Protein AF-A0A8S3XFV0-F1 (afdb_monomer)

Mean predicted aligned error: 19.8 Å

Organism: Parnassius apollo (NCBI:txid110799)

Solvent-accessible surface area (backbone atoms only — not comparable to full-atom values): 17995 Å² total; per-residue (Å²): 132,65,36,14,70,77,68,50,36,59,37,84,90,49,64,66,42,50,46,70,76,52,56,70,72,52,50,52,37,50,26,61,51,68,71,39,96,73,72,65,47,89,40,32,32,31,47,48,41,48,56,52,49,75,75,49,53,82,86,51,76,62,78,62,50,71,74,64,44,12,69,71,79,46,45,73,38,80,95,44,65,69,42,78,48,50,89,89,35,87,63,39,69,76,42,62,65,54,66,80,46,64,76,68,60,101,66,49,41,24,37,53,70,48,48,54,51,38,53,53,50,54,54,50,53,58,54,51,70,76,60,65,71,75,78,80,80,73,88,71,83,80,76,82,88,72,88,84,85,72,82,76,76,75,75,82,83,80,51,100,78,56,79,78,70,98,83,64,71,100,80,76,81,74,84,79,82,69,99,71,78,95,69,80,84,75,68,83,77,71,82,68,75,82,79,76,73,50,71,69,59,49,49,50,55,51,52,48,43,52,51,49,61,75,70,48,59,61,91,83,51,81,51,69,64,61,54,45,52,51,39,20,68,75,69,73,44,57,56,73,59,52,53,53,51,51,50,55,52,46,70,74,61,69,68,78,81,86,80,75,81,85,81,75,87,74,83,80,81,84,79,84,82,86,83,136

Structure (mmCIF, N/CA/C/O backbone):
data_AF-A0A8S3XFV0-F1
#
_entry.id   AF-A0A8S3XFV0-F1
#
loop_
_atom_site.group_PDB
_atom_site.id
_atom_site.type_symbol
_atom_site.label_atom_id
_atom_site.label_alt_id
_atom_site.label_comp_id
_atom_site.label_asym_id
_atom_site.label_entity_id
_atom_site.label_seq_id
_atom_site.pdbx_PDB_ins_code
_atom_site.Cartn_x
_atom_site.Cartn_y
_atom_site.Cartn_z
_atom_site.occupancy
_atom_site.B_iso_or_equiv
_atom_site.auth_seq_id
_atom_site.auth_comp_id
_atom_site.auth_asym_id
_atom_site.auth_atom_id
_atom_site.pdbx_PDB_model_num
ATOM 1 N N . MET A 1 1 ? -4.031 12.306 -8.118 1.00 70.38 1 MET A N 1
ATOM 2 C CA . MET A 1 1 ? -3.737 10.865 -7.889 1.00 70.38 1 MET A CA 1
ATOM 3 C C . MET A 1 1 ? -3.958 10.578 -6.415 1.00 70.38 1 MET A C 1
ATOM 5 O O . MET A 1 1 ? -3.274 11.193 -5.618 1.00 70.38 1 MET A O 1
ATOM 9 N N . LEU A 1 2 ? -4.899 9.700 -6.051 1.00 86.19 2 LEU A N 1
ATOM 10 C CA . LEU A 1 2 ? -5.274 9.492 -4.644 1.00 86.19 2 LEU A CA 1
ATOM 11 C C . LEU A 1 2 ? -4.135 8.825 -3.856 1.00 86.19 2 LEU A C 1
ATOM 13 O O . LEU A 1 2 ? -3.793 7.663 -4.123 1.00 86.19 2 LEU A O 1
ATOM 17 N N . ARG A 1 3 ? -3.554 9.551 -2.898 1.00 87.19 3 ARG A N 1
ATOM 18 C CA . ARG A 1 3 ? -2.457 9.090 -2.038 1.00 87.19 3 ARG A CA 1
ATOM 19 C C . ARG A 1 3 ? -2.798 9.297 -0.569 1.00 87.19 3 ARG A C 1
ATOM 21 O O . ARG A 1 3 ? -3.600 10.156 -0.238 1.00 87.19 3 ARG A O 1
ATOM 28 N N . CYS A 1 4 ? -2.202 8.472 0.283 1.00 89.50 4 CYS A N 1
ATOM 29 C CA . CYS A 1 4 ? -2.279 8.632 1.724 1.00 89.50 4 CYS A CA 1
ATOM 30 C C . CYS A 1 4 ? -1.453 9.849 2.139 1.00 89.50 4 CYS A C 1
ATOM 32 O O . CYS A 1 4 ? -0.268 9.898 1.812 1.00 89.50 4 CYS A O 1
ATOM 34 N N . LEU A 1 5 ? -2.043 10.759 2.902 1.00 89.81 5 LEU A N 1
ATOM 35 C CA . LEU A 1 5 ? -1.381 11.946 3.424 1.00 89.81 5 LEU A CA 1
ATOM 36 C C . LEU A 1 5 ? -0.205 11.582 4.349 1.00 89.81 5 LEU A C 1
ATOM 38 O O . LEU A 1 5 ? 0.875 12.143 4.221 1.00 89.81 5 LEU A O 1
ATOM 42 N N . ASN A 1 6 ? -0.363 10.572 5.218 1.00 89.12 6 ASN A N 1
ATOM 43 C CA . ASN A 1 6 ? 0.712 10.172 6.135 1.00 89.12 6 ASN A CA 1
ATOM 44 C C . ASN A 1 6 ? 1.833 9.364 5.452 1.00 89.12 6 ASN A C 1
ATOM 46 O O . ASN A 1 6 ? 3.002 9.651 5.665 1.00 89.12 6 ASN A O 1
ATOM 50 N N . CYS A 1 7 ? 1.529 8.347 4.636 1.00 84.56 7 CYS A N 1
ATOM 51 C CA . CYS A 1 7 ? 2.570 7.450 4.097 1.00 84.56 7 CYS A CA 1
ATOM 52 C C . CYS A 1 7 ? 2.816 7.553 2.585 1.00 84.56 7 CYS A C 1
ATOM 54 O O . CYS A 1 7 ? 3.598 6.773 2.041 1.00 84.56 7 CYS A O 1
ATOM 56 N N . GLY A 1 8 ? 2.118 8.442 1.873 1.00 83.62 8 GLY A N 1
ATOM 57 C CA . GLY A 1 8 ? 2.259 8.648 0.424 1.00 83.62 8 GLY A CA 1
ATOM 58 C C . GLY A 1 8 ? 1.791 7.516 -0.475 1.00 83.62 8 GLY A C 1
ATOM 59 O O . GLY A 1 8 ? 1.869 7.623 -1.706 1.00 83.62 8 GLY A O 1
ATOM 60 N N . LEU A 1 9 ? 1.336 6.409 0.111 1.00 84.12 9 LEU A N 1
ATOM 61 C CA . LEU A 1 9 ? 0.931 5.221 -0.621 1.00 84.12 9 LEU A CA 1
ATOM 62 C C . LEU A 1 9 ? -0.273 5.530 -1.505 1.00 84.12 9 LEU A C 1
ATOM 64 O O . LEU A 1 9 ? -1.182 6.244 -1.091 1.00 84.12 9 LEU A O 1
ATOM 68 N N . ARG A 1 10 ? -0.327 4.962 -2.711 1.00 85.19 10 ARG A N 1
ATOM 69 C CA . ARG A 1 10 ? -1.530 5.067 -3.545 1.00 85.19 10 ARG A CA 1
ATOM 70 C C . ARG A 1 10 ? -2.692 4.334 -2.876 1.00 85.19 10 ARG A C 1
ATOM 72 O O . ARG A 1 10 ? -2.616 3.128 -2.664 1.00 85.19 10 ARG A O 1
ATOM 79 N N . VAL A 1 11 ? -3.790 5.046 -2.623 1.00 86.12 11 VAL A N 1
ATOM 80 C CA . VAL A 1 11 ? -4.957 4.514 -1.890 1.00 86.12 11 VAL A CA 1
ATOM 81 C C . VAL A 1 11 ? -6.105 4.047 -2.791 1.00 86.12 11 VAL A C 1
ATOM 83 O O . VAL A 1 11 ? -7.208 3.786 -2.327 1.00 86.12 11 VAL A O 1
ATOM 86 N N . GLN A 1 12 ? -5.870 3.915 -4.099 1.00 84.75 12 GLN A N 1
ATOM 87 C CA . GLN A 1 12 ? -6.915 3.542 -5.067 1.00 84.75 12 GLN A CA 1
ATOM 88 C C . GLN A 1 12 ? -7.530 2.157 -4.810 1.00 84.75 12 GLN A C 1
ATOM 90 O O . GLN A 1 12 ? -8.693 1.943 -5.130 1.00 84.75 12 GLN A O 1
ATOM 95 N N . ARG A 1 13 ? -6.746 1.215 -4.271 1.00 82.31 13 ARG A N 1
ATOM 96 C CA . ARG A 1 13 ? -7.138 -0.197 -4.095 1.00 82.31 13 ARG A CA 1
ATOM 97 C C . ARG A 1 13 ? -7.237 -0.636 -2.636 1.00 82.31 13 ARG A C 1
ATOM 99 O O . ARG A 1 13 ? -7.430 -1.817 -2.383 1.00 82.31 13 ARG A O 1
ATOM 106 N N . ILE A 1 14 ? -7.058 0.287 -1.698 1.00 84.19 14 ILE A N 1
ATOM 107 C CA . ILE A 1 14 ? -7.098 -0.005 -0.266 1.00 84.19 14 ILE A CA 1
ATOM 108 C C . ILE A 1 14 ? -8.142 0.873 0.409 1.00 84.19 14 ILE A C 1
ATOM 110 O O . ILE A 1 14 ? -8.503 1.936 -0.103 1.00 84.19 14 ILE A O 1
ATOM 114 N N . GLN A 1 15 ? -8.628 0.410 1.557 1.00 90.06 15 GLN A N 1
ATOM 115 C CA . GLN A 1 15 ? -9.547 1.181 2.378 1.00 90.06 15 GLN A CA 1
ATOM 116 C C . GLN A 1 15 ? -8.895 2.503 2.796 1.00 90.06 15 GLN A C 1
ATOM 118 O O . GLN A 1 15 ? -7.695 2.567 3.098 1.00 90.06 15 GLN A O 1
ATOM 123 N N . ARG A 1 16 ? -9.701 3.563 2.774 1.00 93.44 16 ARG A N 1
ATOM 124 C CA . ARG A 1 16 ? -9.269 4.943 2.973 1.00 93.44 16 ARG A CA 1
ATOM 125 C C . ARG A 1 16 ? -10.282 5.717 3.804 1.00 93.44 16 ARG A C 1
ATOM 127 O O . ARG A 1 16 ? -11.464 5.394 3.771 1.00 93.44 16 ARG A O 1
ATOM 134 N N . HIS A 1 17 ? -9.789 6.736 4.489 1.00 95.38 17 HIS A N 1
ATOM 135 C CA . HIS A 1 17 ? -10.532 7.625 5.375 1.00 95.38 17 HIS A CA 1
ATOM 136 C C . HIS A 1 17 ? -10.288 9.055 4.909 1.00 95.38 17 HIS A C 1
ATOM 138 O O . HIS A 1 17 ? -9.143 9.401 4.619 1.00 95.38 17 HIS A O 1
ATOM 144 N N . VAL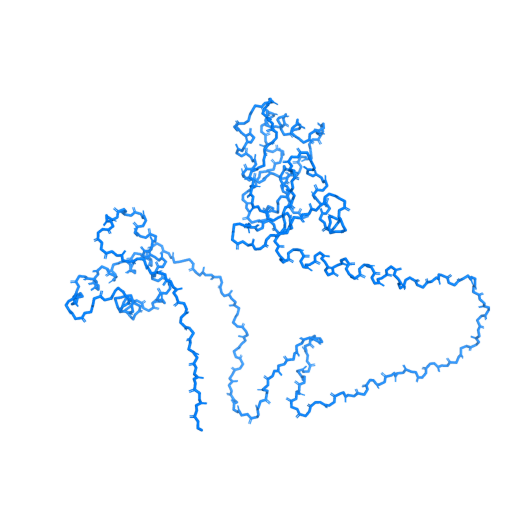 A 1 18 ? -11.343 9.853 4.773 1.00 95.50 18 VAL A N 1
ATOM 145 C CA . VAL A 1 18 ? -11.219 11.262 4.366 1.00 95.50 18 VAL A CA 1
ATOM 146 C C . VAL A 1 18 ? -10.848 12.086 5.591 1.00 95.50 18 VAL A C 1
ATOM 148 O O . VAL A 1 18 ? -11.390 11.838 6.670 1.00 95.50 18 VAL A O 1
ATOM 151 N N . VAL A 1 19 ? -9.939 13.050 5.444 1.00 94.88 19 VAL A N 1
ATOM 152 C CA . VAL A 1 19 ? -9.457 13.846 6.581 1.00 94.88 19 VAL A CA 1
ATOM 153 C C . VAL A 1 19 ? -10.604 14.592 7.277 1.00 94.88 19 VAL A C 1
ATOM 155 O O . VAL A 1 19 ? -10.673 14.550 8.500 1.00 94.88 19 VAL A O 1
ATOM 158 N N . THR A 1 20 ? -11.579 15.132 6.535 1.00 95.62 20 THR A N 1
ATOM 159 C CA . THR A 1 20 ? -12.805 15.746 7.101 1.00 95.62 20 THR A CA 1
ATOM 160 C C . THR A 1 20 ? -13.588 14.865 8.072 1.00 95.62 20 THR A C 1
ATOM 162 O O . THR A 1 20 ? -14.333 15.382 8.896 1.00 95.62 20 THR A O 1
ATOM 165 N N . THR A 1 21 ? -13.481 13.541 7.951 1.00 95.25 21 THR A N 1
ATOM 166 C CA . THR A 1 21 ? -14.268 12.591 8.755 1.00 95.25 21 THR A CA 1
ATOM 167 C C . THR A 1 21 ? -13.557 12.148 10.032 1.00 95.25 21 THR A C 1
ATOM 169 O O . THR A 1 21 ? -14.117 11.380 10.814 1.00 95.25 21 THR A O 1
ATOM 172 N N . LEU A 1 22 ? -12.317 12.598 10.244 1.00 94.69 22 LEU A N 1
ATOM 173 C CA . LEU A 1 22 ? -11.535 12.259 11.428 1.00 94.69 22 LEU A CA 1
ATOM 174 C C . LEU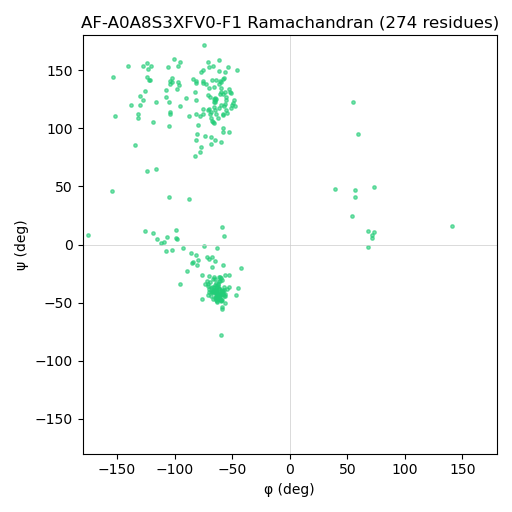 A 1 22 ? -12.042 13.036 12.655 1.00 94.69 22 LEU A C 1
ATOM 176 O O . LEU A 1 22 ? -12.320 14.230 12.549 1.00 94.69 22 LEU A O 1
ATOM 180 N N . PRO A 1 23 ? -12.098 12.400 13.839 1.00 95.88 23 PRO A N 1
ATOM 181 C CA . PRO A 1 23 ? -12.281 13.111 15.098 1.00 95.88 23 PRO A CA 1
ATOM 182 C C . PRO A 1 23 ? -11.196 14.175 15.314 1.00 95.88 23 PRO A C 1
ATOM 184 O O . PRO A 1 23 ? -10.043 13.974 14.925 1.00 95.88 23 PRO A O 1
ATOM 187 N N . GLN A 1 24 ? -11.549 15.267 16.000 1.00 94.56 24 GLN A N 1
ATOM 188 C CA . GLN A 1 24 ? -10.649 16.401 16.254 1.00 94.56 24 GLN A CA 1
ATOM 189 C C . GLN A 1 24 ? -9.330 15.979 16.920 1.00 94.56 24 GLN A C 1
ATOM 191 O O . GLN A 1 24 ? -8.267 16.479 16.566 1.00 94.56 24 GLN A O 1
ATOM 196 N N . GLU A 1 25 ? -9.382 15.019 17.843 1.00 94.94 25 GLU A N 1
ATOM 197 C CA . GLU A 1 25 ? -8.202 14.477 18.525 1.00 94.94 25 GLU A CA 1
ATOM 198 C C . GLU A 1 25 ? -7.209 13.846 17.537 1.00 94.94 25 GLU A C 1
ATOM 200 O O . GLU A 1 25 ? -6.007 14.105 17.596 1.00 94.94 25 GLU A O 1
ATOM 205 N N . LEU A 1 26 ? -7.711 13.085 16.559 1.00 95.12 26 LEU A N 1
ATOM 206 C CA . LEU A 1 26 ? -6.869 12.452 15.542 1.00 95.12 26 LEU A CA 1
ATOM 207 C C . LEU A 1 26 ? -6.311 13.478 14.549 1.00 95.12 26 LEU A C 1
ATOM 209 O O . LEU A 1 26 ? -5.206 13.293 14.039 1.00 95.12 26 LEU A O 1
ATOM 213 N N . LEU A 1 27 ? -7.053 14.560 14.281 1.00 95.00 27 LEU A N 1
ATOM 214 C CA . LEU A 1 27 ? -6.570 15.678 13.467 1.00 95.00 27 LEU A CA 1
ATOM 215 C C . LEU A 1 27 ? -5.379 16.380 14.132 1.00 95.00 27 LEU A C 1
ATOM 217 O O . LEU A 1 27 ? -4.413 16.689 13.442 1.00 95.00 27 LEU A O 1
ATOM 221 N N . ILE A 1 28 ? -5.410 16.567 15.456 1.00 94.56 28 ILE A N 1
ATOM 222 C CA . ILE A 1 28 ? -4.297 17.155 16.222 1.00 94.56 28 ILE A CA 1
ATOM 223 C C . ILE A 1 28 ? -3.056 16.255 16.161 1.00 94.56 28 ILE A C 1
ATOM 225 O O . ILE A 1 28 ? -1.952 16.726 15.901 1.00 94.56 28 ILE A O 1
ATOM 229 N N . ILE A 1 29 ? -3.216 14.944 16.350 1.00 94.56 29 ILE A N 1
ATOM 230 C CA . ILE A 1 29 ? -2.084 14.007 16.249 1.00 94.56 29 ILE A CA 1
ATOM 231 C C . ILE A 1 29 ? -1.501 14.030 14.828 1.00 94.56 29 ILE A C 1
ATOM 233 O O . ILE A 1 29 ? -0.285 14.097 14.644 1.00 94.56 29 ILE A O 1
ATOM 237 N N . LEU A 1 30 ? -2.365 14.015 13.808 1.00 92.88 30 LEU A N 1
ATOM 238 C CA . LEU A 1 30 ? -1.943 14.038 12.411 1.00 92.88 30 LEU A CA 1
ATOM 239 C C . LEU A 1 30 ? -1.223 15.344 12.039 1.00 92.88 30 LEU A C 1
ATOM 241 O O . LEU A 1 30 ? -0.224 15.284 11.320 1.00 92.88 30 LEU A O 1
ATOM 245 N N . SER A 1 31 ? -1.689 16.501 12.519 1.00 92.56 31 SER A N 1
ATOM 246 C CA . SER A 1 31 ? -1.039 17.793 12.262 1.00 92.56 31 SER A CA 1
ATOM 247 C C . SER A 1 31 ? 0.357 17.851 12.882 1.00 92.56 31 SER A C 1
ATOM 249 O O . SER A 1 31 ? 1.309 18.254 12.209 1.00 92.56 31 SER A O 1
ATOM 251 N N . ILE A 1 32 ? 0.514 17.337 14.106 1.00 91.00 32 ILE A N 1
ATOM 252 C CA . ILE A 1 32 ? 1.807 17.230 14.798 1.00 91.00 32 ILE A CA 1
ATOM 253 C C . ILE A 1 32 ? 2.752 16.290 14.050 1.00 91.00 32 ILE A C 1
ATOM 255 O O . ILE A 1 32 ? 3.901 16.647 13.780 1.00 91.00 32 ILE A O 1
ATOM 259 N N . TRP A 1 33 ? 2.271 15.107 13.661 1.00 89.94 33 TRP A N 1
ATOM 260 C CA . TRP A 1 33 ? 3.066 14.136 12.906 1.00 89.94 33 TRP A CA 1
ATOM 261 C C . TRP A 1 33 ? 3.579 14.709 11.588 1.00 89.94 33 TRP A C 1
ATOM 263 O O . TRP A 1 33 ? 4.730 14.479 11.214 1.00 89.94 33 TRP A O 1
ATOM 273 N N . LEU A 1 34 ? 2.731 15.444 10.873 1.00 87.50 34 LEU A N 1
ATOM 274 C CA . LEU A 1 34 ? 3.087 16.011 9.578 1.00 87.50 34 LEU A CA 1
ATOM 275 C C . LEU A 1 34 ? 3.830 17.342 9.686 1.00 87.50 34 LEU A C 1
ATOM 277 O O . LEU A 1 34 ? 4.468 17.733 8.710 1.00 87.50 34 LEU A O 1
ATOM 281 N N . ARG A 1 35 ? 3.803 17.990 10.858 1.00 88.69 35 ARG A N 1
ATOM 282 C CA . ARG A 1 35 ? 4.281 19.363 11.077 1.00 88.69 35 ARG A CA 1
ATOM 283 C C . ARG A 1 35 ? 3.580 20.353 10.140 1.00 88.69 35 ARG A C 1
ATOM 285 O O . ARG A 1 35 ? 4.233 21.147 9.468 1.00 88.69 35 ARG A O 1
ATOM 292 N N . ILE A 1 36 ? 2.253 20.247 10.052 1.00 87.12 36 ILE A N 1
ATOM 293 C CA . ILE A 1 36 ? 1.407 21.096 9.202 1.00 87.12 36 ILE A CA 1
ATOM 294 C C . ILE A 1 36 ? 0.303 21.700 10.064 1.00 8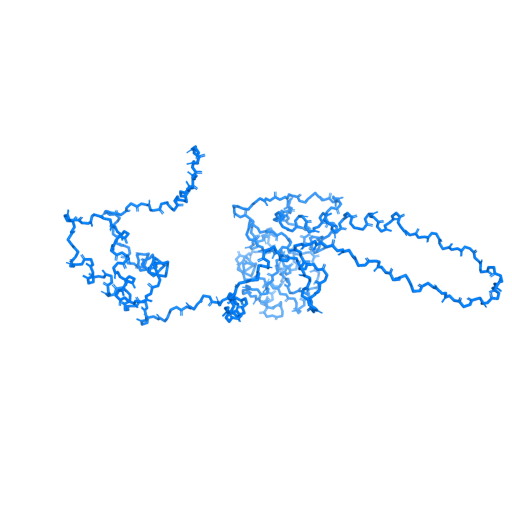7.12 36 ILE A C 1
ATOM 296 O O . ILE A 1 36 ? -0.477 20.955 10.648 1.00 87.12 36 ILE A O 1
ATOM 300 N N . ASP A 1 37 ? 0.188 23.028 10.079 1.00 84.69 37 ASP A N 1
ATOM 301 C CA . ASP A 1 37 ? -0.825 23.728 10.883 1.00 84.69 37 ASP A CA 1
ATOM 302 C C . ASP A 1 37 ? -2.249 23.515 10.350 1.00 84.69 37 ASP A C 1
ATOM 304 O O . ASP A 1 37 ? -3.194 23.343 11.116 1.00 84.69 37 ASP A O 1
ATOM 308 N N . ASN A 1 38 ? -2.402 23.485 9.021 1.00 88.12 38 ASN A N 1
ATOM 309 C CA . ASN A 1 38 ? -3.687 23.323 8.345 1.00 88.12 38 ASN A CA 1
ATOM 310 C C . ASN A 1 38 ? -3.699 22.054 7.496 1.00 88.12 38 ASN A C 1
ATOM 312 O O . ASN A 1 38 ? -3.106 22.000 6.416 1.00 88.12 38 ASN A O 1
ATOM 316 N N . LEU A 1 39 ? -4.394 21.026 7.983 1.00 89.25 39 LEU A N 1
ATOM 317 C CA . LEU A 1 39 ? -4.530 19.774 7.252 1.00 89.25 39 LEU A CA 1
ATOM 318 C C . LEU A 1 39 ? -5.429 19.952 6.017 1.00 89.25 39 LEU A C 1
ATOM 320 O O . LEU A 1 39 ? -6.515 20.528 6.126 1.00 89.25 39 LEU A O 1
ATOM 324 N N . PRO A 1 40 ? -5.028 19.421 4.848 1.00 90.69 40 PRO A N 1
ATOM 325 C CA . PRO A 1 40 ? -5.887 19.389 3.673 1.00 90.69 40 PRO A CA 1
ATOM 326 C C . PRO A 1 40 ? -7.074 18.457 3.934 1.00 90.69 40 PRO A C 1
ATOM 328 O O . PRO A 1 40 ? -6.949 17.235 3.958 1.00 90.69 40 PRO A O 1
ATOM 331 N N . MET A 1 41 ? -8.247 19.044 4.152 1.00 90.25 41 MET A N 1
ATOM 332 C CA . MET A 1 41 ? -9.437 18.321 4.607 1.00 90.25 41 MET A CA 1
ATOM 333 C C . MET A 1 41 ? -9.970 17.303 3.582 1.00 90.25 41 MET A C 1
ATOM 335 O O . MET A 1 41 ? -10.540 16.278 3.954 1.00 90.25 41 MET A O 1
ATOM 339 N N . GLU A 1 42 ? -9.746 17.548 2.292 1.00 91.44 42 GLU A N 1
ATOM 340 C CA . GLU A 1 42 ? -10.161 16.658 1.198 1.00 91.44 42 GLU A CA 1
ATOM 341 C C . GLU A 1 42 ? -9.195 15.487 0.958 1.00 91.44 42 GLU A C 1
ATOM 343 O O . GLU A 1 42 ? -9.506 14.566 0.193 1.00 91.44 42 GLU A O 1
ATOM 348 N N . ASP A 1 43 ? -8.031 15.495 1.613 1.00 91.44 43 ASP A N 1
ATOM 349 C CA . ASP A 1 43 ? -7.050 14.430 1.465 1.00 91.44 43 ASP A CA 1
ATOM 350 C C . ASP A 1 43 ? -7.473 13.150 2.192 1.00 91.44 43 ASP A C 1
ATOM 352 O O . ASP A 1 43 ? -8.484 13.053 2.895 1.00 91.44 43 ASP A O 1
ATOM 356 N N . LEU A 1 44 ? -6.695 12.097 1.951 1.00 93.62 44 LEU A N 1
ATOM 357 C CA . LEU A 1 44 ? -7.035 10.738 2.331 1.00 93.62 44 LEU A CA 1
ATOM 358 C C . LEU A 1 44 ? -5.962 10.149 3.236 1.00 93.62 44 LEU A C 1
ATOM 360 O O . LEU A 1 44 ? -4.771 10.275 2.971 1.00 93.62 44 LEU A O 1
ATOM 364 N N . LEU A 1 45 ? -6.374 9.381 4.235 1.00 93.69 45 LEU A N 1
ATOM 365 C CA . LEU A 1 45 ? -5.523 8.440 4.952 1.00 93.69 45 LEU A CA 1
ATOM 366 C C . LEU A 1 45 ? -5.825 7.018 4.496 1.00 93.69 45 LEU A C 1
ATOM 368 O O . LEU A 1 45 ? -6.979 6.630 4.339 1.00 93.69 45 LEU A O 1
ATOM 372 N N . CYS A 1 46 ? -4.793 6.200 4.308 1.00 93.00 46 CYS A N 1
ATOM 373 C CA . CYS A 1 46 ? -5.000 4.761 4.189 1.00 93.00 46 CYS A CA 1
ATOM 374 C C . CYS A 1 46 ? -5.419 4.174 5.542 1.00 93.00 46 CYS A C 1
ATOM 376 O O . CYS A 1 46 ? -5.035 4.685 6.595 1.00 93.00 46 CYS A O 1
ATOM 378 N N . HIS A 1 47 ? -6.154 3.062 5.516 1.00 93.31 47 HIS A N 1
ATOM 379 C CA . HIS A 1 47 ? -6.633 2.426 6.742 1.00 93.31 47 HIS A CA 1
ATOM 380 C C . HIS A 1 47 ? -5.505 2.052 7.717 1.00 93.31 47 HIS A C 1
ATOM 382 O O . HIS A 1 47 ? -5.637 2.306 8.906 1.00 93.31 47 HIS A O 1
ATOM 388 N N . GLY A 1 48 ? -4.359 1.568 7.224 1.00 91.88 48 GLY A N 1
ATOM 389 C CA . GLY A 1 48 ? -3.206 1.287 8.089 1.00 91.88 48 GLY A CA 1
ATOM 390 C C . GLY A 1 48 ? -2.700 2.518 8.855 1.00 91.88 48 GLY A C 1
ATOM 391 O O . GLY A 1 48 ? -2.387 2.415 10.032 1.00 91.88 48 GLY A O 1
ATOM 392 N N . CYS A 1 49 ? -2.657 3.701 8.228 1.00 92.50 49 CYS A N 1
ATOM 393 C CA . CYS A 1 49 ? -2.261 4.929 8.931 1.00 92.50 49 CYS A CA 1
ATOM 394 C C . CYS A 1 49 ? -3.350 5.433 9.882 1.00 92.50 49 CYS A C 1
ATOM 396 O O . CYS A 1 49 ? -3.022 5.971 10.931 1.00 92.50 49 CYS A O 1
ATOM 398 N N . TYR A 1 50 ? -4.621 5.249 9.525 1.00 95.31 50 TYR A N 1
ATOM 399 C CA . TYR A 1 50 ? -5.744 5.579 10.399 1.00 95.31 50 TYR A CA 1
ATOM 400 C C . TYR A 1 50 ? -5.688 4.786 11.711 1.00 95.31 50 TYR A C 1
ATOM 402 O O . TYR A 1 50 ? -5.740 5.382 12.780 1.00 95.31 50 TYR A O 1
ATOM 410 N N . VAL A 1 51 ? -5.493 3.465 11.635 1.00 94.75 51 VAL A N 1
ATOM 411 C CA . VAL A 1 51 ? -5.384 2.598 12.822 1.00 94.75 51 VAL A CA 1
ATOM 412 C C . VAL A 1 51 ? -4.189 2.988 13.691 1.00 94.75 51 VAL A C 1
ATOM 414 O O . VAL A 1 51 ? -4.292 2.965 14.912 1.00 94.75 51 VAL A O 1
ATOM 417 N N . LEU A 1 52 ? -3.059 3.376 13.093 1.00 93.69 52 LEU A N 1
ATOM 418 C CA . LEU A 1 52 ? -1.916 3.847 13.878 1.00 93.69 52 LEU A CA 1
ATOM 419 C C . LEU A 1 52 ? -2.232 5.126 14.652 1.00 93.69 52 LEU A C 1
ATOM 421 O O . LEU A 1 52 ? -1.892 5.208 15.823 1.00 93.69 52 LEU A O 1
ATOM 425 N N . ILE A 1 53 ? -2.899 6.091 14.018 1.00 94.31 53 ILE A N 1
ATOM 426 C CA . ILE A 1 53 ? -3.255 7.358 14.668 1.00 94.31 53 ILE A CA 1
ATOM 427 C C . ILE A 1 53 ? -4.298 7.140 15.766 1.00 94.31 53 ILE A C 1
ATOM 429 O O . ILE A 1 53 ? -4.203 7.761 16.814 1.00 94.31 53 ILE A O 1
ATOM 433 N N . GLN A 1 54 ? -5.252 6.224 15.570 1.00 94.75 54 GLN A N 1
ATOM 434 C CA . GLN A 1 54 ? -6.219 5.864 16.615 1.00 94.75 54 GLN A CA 1
ATOM 435 C C . GLN A 1 54 ? -5.567 5.323 17.890 1.00 94.75 54 GLN A C 1
ATOM 437 O O . GLN A 1 54 ? -6.124 5.485 18.968 1.00 94.75 54 GLN A O 1
ATOM 442 N N . ASN A 1 55 ? -4.419 4.659 17.760 1.00 92.94 55 ASN A N 1
ATOM 443 C CA . ASN A 1 55 ? -3.686 4.082 18.885 1.00 92.94 55 ASN A CA 1
ATOM 444 C C . ASN A 1 55 ? -2.530 4.980 19.357 1.00 92.94 55 ASN A C 1
ATOM 446 O O . ASN A 1 55 ? -1.734 4.552 20.190 1.00 92.94 55 ASN A O 1
ATOM 450 N N . ALA A 1 56 ? -2.396 6.182 18.793 1.00 92.12 56 ALA A N 1
ATOM 451 C CA . ALA A 1 56 ? -1.316 7.103 19.100 1.00 92.12 56 ALA A CA 1
ATOM 452 C C . ALA A 1 56 ? -1.737 8.151 20.136 1.00 92.12 56 ALA A C 1
ATOM 454 O O . ALA A 1 56 ? -2.898 8.532 20.245 1.00 92.12 56 ALA A O 1
ATOM 455 N N . ASP A 1 57 ? -0.738 8.645 20.854 1.00 91.62 57 ASP A N 1
ATOM 456 C CA . ASP A 1 57 ? -0.774 9.855 21.674 1.00 91.62 57 ASP A CA 1
ATOM 457 C C . ASP A 1 57 ? -0.100 11.012 20.902 1.00 91.62 57 ASP A C 1
ATOM 459 O O . ASP A 1 57 ? 0.710 10.793 19.999 1.00 91.62 57 ASP A O 1
ATOM 463 N N . VAL A 1 58 ? -0.406 12.248 21.287 1.00 88.62 58 VAL A N 1
ATOM 464 C CA . VAL A 1 58 ? 0.286 13.495 20.927 1.00 88.62 58 VAL A CA 1
ATOM 465 C C . VAL A 1 58 ? 1.816 13.370 21.026 1.00 88.62 58 VAL A C 1
ATOM 467 O O . VAL A 1 58 ? 2.524 13.903 20.172 1.00 88.62 58 VAL A O 1
ATOM 470 N N . ASN A 1 59 ? 2.340 12.639 22.017 1.00 90.38 59 ASN A N 1
ATOM 471 C CA . ASN A 1 59 ? 3.788 12.423 22.178 1.00 90.38 59 ASN A CA 1
ATOM 472 C C . ASN A 1 59 ? 4.334 11.241 21.364 1.00 90.38 59 ASN A C 1
ATOM 474 O O . ASN A 1 59 ? 5.546 11.021 21.324 1.00 90.38 59 ASN A O 1
ATOM 478 N N . THR A 1 60 ? 3.465 10.447 20.734 1.00 88.19 60 THR A N 1
ATOM 479 C CA . THR A 1 60 ? 3.903 9.288 19.955 1.00 88.19 60 THR A CA 1
ATOM 480 C C . THR A 1 60 ? 4.626 9.776 18.702 1.00 88.19 60 THR A C 1
ATOM 482 O O . THR A 1 60 ? 4.057 10.566 17.943 1.00 88.19 60 THR A O 1
ATOM 485 N N . PRO A 1 61 ? 5.861 9.310 18.437 1.00 86.94 61 PRO A N 1
ATOM 486 C CA . PRO A 1 61 ? 6.565 9.685 17.224 1.00 86.94 61 PRO A CA 1
ATOM 487 C C . PRO A 1 61 ? 5.789 9.210 15.997 1.00 86.94 61 PRO A C 1
ATOM 489 O O . PRO A 1 61 ? 5.110 8.179 16.016 1.00 86.94 61 PRO A O 1
ATOM 492 N N . ARG A 1 62 ? 5.914 9.959 14.900 1.00 87.44 62 ARG A N 1
ATOM 493 C CA . ARG A 1 62 ? 5.244 9.621 13.648 1.00 87.44 62 ARG A CA 1
ATOM 494 C C . ARG A 1 62 ? 5.611 8.209 13.206 1.00 87.44 62 ARG A C 1
ATOM 496 O O . ARG A 1 62 ? 6.778 7.886 13.002 1.00 87.44 62 ARG A O 1
ATOM 503 N N . THR A 1 63 ? 4.588 7.402 12.957 1.00 86.56 63 THR A N 1
ATOM 504 C CA . THR A 1 63 ? 4.732 6.054 12.405 1.00 86.56 63 THR A CA 1
ATOM 505 C C . THR A 1 63 ? 3.981 5.926 11.081 1.00 86.56 63 THR A C 1
ATOM 507 O O . THR A 1 63 ? 3.024 6.649 10.786 1.00 86.56 63 THR A O 1
ATOM 510 N N . LEU A 1 64 ? 4.443 5.008 10.230 1.00 85.50 64 LEU A N 1
ATOM 511 C CA . LEU A 1 64 ? 3.866 4.772 8.909 1.00 85.50 64 LEU A CA 1
ATOM 512 C C . LEU A 1 64 ? 3.099 3.451 8.901 1.00 85.50 64 LEU A C 1
ATOM 514 O O . LEU A 1 64 ? 3.667 2.398 9.170 1.00 85.50 64 LEU A O 1
ATOM 518 N N . GLY A 1 65 ? 1.831 3.490 8.482 1.00 81.56 65 GLY A N 1
ATOM 519 C CA . GLY A 1 65 ? 0.950 2.310 8.464 1.00 81.56 65 GLY A CA 1
ATOM 520 C C . GLY A 1 65 ? 1.379 1.203 7.508 1.00 81.56 65 GLY A C 1
ATOM 521 O O . GLY A 1 65 ? 0.853 0.101 7.568 1.00 81.56 65 GLY A O 1
ATOM 522 N N . HIS A 1 66 ? 2.303 1.502 6.595 1.00 79.94 66 HIS A N 1
ATOM 523 C CA . HIS A 1 66 ? 2.802 0.548 5.617 1.00 79.94 66 HIS A CA 1
ATOM 524 C C . HIS A 1 66 ? 4.329 0.589 5.601 1.00 79.94 66 HIS A C 1
ATOM 526 O O . HIS A 1 66 ? 4.948 1.543 5.116 1.00 79.94 66 HIS A O 1
ATOM 532 N N . THR A 1 67 ? 4.936 -0.474 6.113 1.00 77.19 67 THR A N 1
ATOM 533 C CA . THR A 1 67 ? 6.365 -0.766 5.984 1.00 77.19 67 THR A CA 1
ATOM 534 C C . THR A 1 67 ? 6.577 -1.719 4.804 1.00 77.19 67 THR A C 1
ATOM 536 O O . THR A 1 67 ? 5.644 -2.390 4.366 1.00 77.19 67 THR A O 1
ATOM 539 N N . ASN A 1 68 ? 7.780 -1.746 4.222 1.00 84.12 68 ASN A N 1
ATOM 540 C CA . ASN A 1 68 ? 8.119 -2.656 3.113 1.00 84.12 68 ASN A CA 1
ATOM 541 C C . ASN A 1 68 ? 7.206 -2.542 1.877 1.00 84.12 68 ASN A C 1
ATOM 543 O O . ASN A 1 68 ? 6.847 -3.535 1.249 1.00 84.12 68 ASN A O 1
ATOM 547 N N . VAL A 1 69 ? 6.843 -1.315 1.511 1.00 85.62 69 VAL A N 1
ATOM 548 C CA . VAL A 1 69 ? 6.093 -1.005 0.289 1.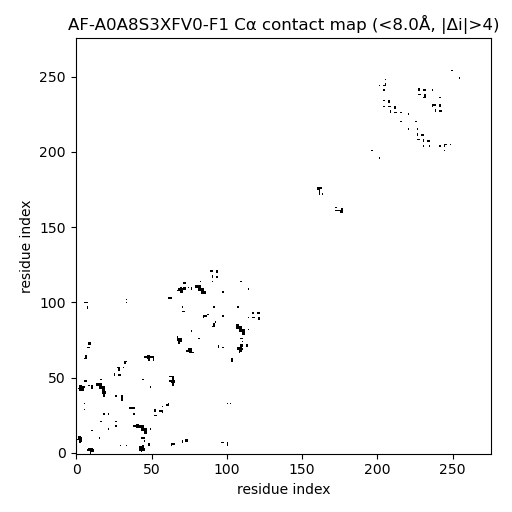00 85.62 69 VAL A CA 1
ATOM 549 C C . VAL A 1 69 ? 6.891 -0.053 -0.586 1.00 85.62 69 VAL A C 1
ATOM 551 O O . VAL A 1 69 ? 7.537 0.876 -0.093 1.00 85.62 69 VAL A O 1
ATOM 554 N N . CYS A 1 70 ? 6.823 -0.279 -1.894 1.00 87.00 70 CYS A N 1
ATOM 555 C CA . CYS A 1 70 ? 7.492 0.542 -2.887 1.00 87.00 70 CYS A CA 1
ATOM 556 C C . CYS A 1 70 ? 6.905 1.957 -2.899 1.00 87.00 70 CYS A C 1
ATOM 558 O O . CYS A 1 70 ? 5.717 2.126 -3.184 1.00 87.00 70 CYS A O 1
ATOM 560 N N . ALA A 1 71 ? 7.749 2.979 -2.746 1.00 82.75 71 ALA A N 1
ATOM 561 C CA . ALA A 1 71 ? 7.319 4.380 -2.799 1.00 82.75 71 ALA A CA 1
ATOM 562 C C . ALA A 1 71 ? 6.679 4.769 -4.154 1.00 82.75 71 ALA A C 1
ATOM 564 O O . ALA A 1 71 ? 5.744 5.565 -4.203 1.00 82.75 71 ALA A O 1
ATOM 565 N N . GLY A 1 72 ? 7.133 4.140 -5.245 1.00 83.56 72 GLY A N 1
ATOM 566 C CA . GLY A 1 72 ? 6.601 4.210 -6.614 1.00 83.56 72 GLY A CA 1
ATOM 567 C C . GLY A 1 72 ? 5.137 3.766 -6.787 1.00 83.56 72 GLY A C 1
ATOM 568 O O . GLY A 1 72 ? 4.224 4.574 -6.982 1.00 83.56 72 GLY A O 1
ATOM 569 N N . CYS A 1 73 ? 4.941 2.442 -6.790 1.00 84.81 73 CYS A N 1
ATOM 570 C CA . CYS A 1 73 ? 3.674 1.750 -7.080 1.00 84.81 73 CYS A CA 1
ATOM 571 C C . CYS A 1 73 ? 2.786 1.522 -5.845 1.00 84.81 73 CYS A C 1
ATOM 573 O O . CYS A 1 73 ? 1.592 1.284 -6.009 1.00 84.81 73 CYS A O 1
ATOM 575 N N . GLY A 1 74 ? 3.357 1.513 -4.639 1.00 81.06 74 GLY A N 1
ATOM 576 C CA . GLY A 1 74 ? 2.715 1.018 -3.421 1.00 81.06 74 GLY A CA 1
ATOM 577 C C . GLY A 1 74 ? 2.585 -0.504 -3.310 1.00 81.06 74 GLY A C 1
ATOM 578 O O . GLY A 1 74 ? 1.884 -1.000 -2.436 1.00 81.06 74 GLY A O 1
ATOM 579 N N . CYS A 1 75 ? 3.247 -1.248 -4.193 1.00 85.44 75 CYS A N 1
ATOM 580 C CA . CYS A 1 75 ? 3.309 -2.700 -4.153 1.00 85.44 75 CYS A CA 1
ATOM 581 C C . CYS A 1 75 ? 4.261 -3.197 -3.049 1.00 85.44 75 CYS A C 1
ATOM 583 O O . CYS A 1 75 ? 5.212 -2.498 -2.691 1.00 85.44 75 CYS A O 1
ATOM 585 N N . SER A 1 76 ? 3.970 -4.380 -2.496 1.00 87.50 76 SER A N 1
ATOM 586 C CA . SER A 1 76 ? 4.799 -5.022 -1.467 1.00 87.50 76 SER A CA 1
ATOM 587 C C . SER A 1 76 ? 6.227 -5.235 -1.971 1.00 87.50 76 SER A C 1
ATOM 589 O O . SER A 1 76 ? 6.430 -5.555 -3.141 1.00 87.50 76 SER A O 1
ATOM 591 N N . LEU A 1 77 ? 7.201 -5.048 -1.082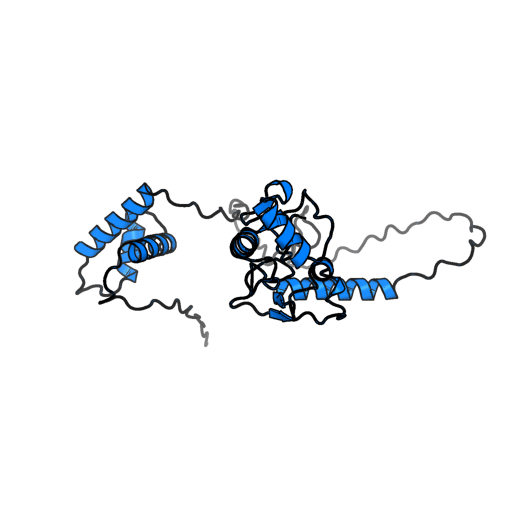 1.00 88.88 77 LEU A N 1
ATOM 592 C CA . LEU A 1 77 ? 8.618 -5.323 -1.320 1.00 88.88 77 LEU A CA 1
ATOM 593 C C . LEU A 1 77 ? 9.088 -6.627 -0.672 1.00 88.88 77 LEU A C 1
ATOM 595 O O . LEU A 1 77 ? 10.230 -7.016 -0.898 1.00 88.88 77 LEU A O 1
ATOM 599 N N . LYS A 1 78 ? 8.233 -7.320 0.100 1.00 82.88 78 LYS A N 1
ATOM 600 C CA . LYS A 1 78 ? 8.537 -8.685 0.552 1.00 82.88 78 LYS A CA 1
ATOM 601 C C . LYS A 1 78 ? 8.775 -9.533 -0.702 1.00 82.88 78 LYS A C 1
ATOM 603 O O . LYS A 1 78 ? 7.901 -9.580 -1.560 1.00 82.88 78 LYS A O 1
ATOM 608 N N . GLU A 1 79 ? 9.975 -10.096 -0.836 1.00 83.12 79 GLU A N 1
ATOM 609 C CA . GLU A 1 79 ? 10.415 -10.959 -1.954 1.00 83.12 79 GLU A CA 1
ATOM 610 C C . GLU A 1 79 ? 10.654 -10.267 -3.308 1.00 83.12 79 GLU A C 1
ATOM 612 O O . GLU A 1 79 ? 10.956 -10.925 -4.300 1.00 83.12 79 GLU A O 1
ATOM 617 N N . THR A 1 80 ? 10.574 -8.937 -3.388 1.00 85.88 80 THR A N 1
ATOM 618 C CA . THR A 1 80 ? 10.866 -8.223 -4.641 1.00 85.88 80 THR A CA 1
ATOM 619 C C . THR A 1 80 ? 12.251 -7.595 -4.593 1.00 85.88 80 THR A C 1
ATOM 621 O O . THR A 1 80 ? 12.621 -6.977 -3.598 1.00 85.88 80 THR A O 1
ATOM 624 N N . ARG A 1 81 ? 12.995 -7.654 -5.708 1.00 89.75 81 ARG A N 1
ATOM 625 C CA . ARG A 1 81 ? 14.231 -6.875 -5.865 1.00 89.75 81 ARG A CA 1
ATOM 626 C C . ARG A 1 81 ? 13.935 -5.388 -5.642 1.00 89.75 81 ARG A C 1
ATOM 628 O O . ARG A 1 81 ? 13.188 -4.768 -6.411 1.00 89.75 81 ARG A O 1
ATOM 635 N N . LEU A 1 82 ? 14.529 -4.839 -4.591 1.00 92.81 82 LEU A N 1
ATOM 636 C CA . LEU A 1 82 ? 14.343 -3.464 -4.150 1.00 92.81 82 LEU A CA 1
ATOM 637 C C . LEU A 1 82 ? 15.564 -2.610 -4.480 1.00 92.81 82 LEU A C 1
ATOM 639 O O . LEU A 1 82 ? 16.676 -3.115 -4.612 1.00 92.81 82 LEU A O 1
ATOM 643 N N . HIS A 1 83 ? 15.317 -1.318 -4.651 1.00 91.94 83 HIS A N 1
ATOM 644 C CA . HIS A 1 83 ? 16.329 -0.295 -4.886 1.00 91.94 83 HIS A CA 1
ATOM 645 C C . HIS A 1 83 ? 16.065 0.837 -3.905 1.00 91.94 83 HIS A C 1
ATOM 647 O O . HIS A 1 83 ? 14.929 1.313 -3.818 1.00 91.94 83 HIS A O 1
ATOM 653 N N . PHE A 1 84 ? 17.085 1.240 -3.159 1.00 89.88 84 PHE A N 1
ATOM 654 C CA . PHE A 1 84 ? 16.992 2.384 -2.262 1.00 89.88 84 PHE A CA 1
ATOM 655 C C . PHE A 1 84 ? 17.174 3.675 -3.057 1.00 89.88 84 PHE A C 1
ATOM 657 O O . PHE A 1 84 ? 17.956 3.732 -4.005 1.00 89.88 84 PHE A O 1
ATOM 664 N N . LEU A 1 85 ? 16.392 4.688 -2.705 1.00 87.25 85 LEU A N 1
ATOM 665 C CA . LEU A 1 85 ? 16.519 6.031 -3.239 1.00 87.25 85 LEU A CA 1
ATOM 666 C C . LEU A 1 85 ? 17.376 6.841 -2.276 1.00 87.25 85 LEU A C 1
ATOM 668 O O . LEU A 1 85 ? 17.000 7.016 -1.118 1.00 87.25 85 LEU A O 1
ATOM 672 N N . GLU A 1 86 ? 18.505 7.323 -2.777 1.00 84.00 86 GLU A N 1
ATOM 673 C CA . GLU A 1 86 ? 19.351 8.276 -2.071 1.00 84.00 86 GLU A CA 1
ATOM 674 C C . GLU A 1 86 ? 18.682 9.649 -2.063 1.00 84.00 86 GLU A C 1
ATOM 676 O O . GLU A 1 86 ? 18.105 10.089 -3.065 1.00 84.00 86 GLU A O 1
ATOM 681 N N . GLU A 1 87 ? 18.745 10.324 -0.920 1.00 75.50 87 GLU A N 1
ATOM 682 C CA . GLU A 1 87 ? 18.299 11.705 -0.805 1.00 75.50 87 GLU A CA 1
ATOM 683 C C . GLU A 1 87 ? 19.205 12.580 -1.685 1.00 75.50 87 GLU A C 1
ATOM 685 O O . GLU A 1 87 ? 20.426 12.518 -1.579 1.00 75.50 87 GLU A O 1
ATOM 690 N N . ASN A 1 88 ? 18.608 13.342 -2.608 1.00 76.31 88 ASN A N 1
ATOM 691 C CA . ASN A 1 88 ? 19.291 14.095 -3.678 1.00 76.31 88 ASN A CA 1
ATOM 692 C C . ASN A 1 88 ? 19.898 13.260 -4.821 1.00 76.31 88 ASN A C 1
ATOM 694 O O . ASN A 1 88 ? 20.561 13.813 -5.695 1.00 76.31 88 ASN A O 1
ATOM 698 N N . GLY A 1 89 ? 19.638 11.951 -4.878 1.00 81.81 89 GLY A N 1
ATOM 699 C CA . GLY A 1 89 ? 20.006 11.153 -6.046 1.00 81.81 89 GLY A CA 1
ATOM 700 C C . GLY A 1 89 ? 19.203 11.564 -7.295 1.00 81.81 89 GLY A C 1
ATOM 701 O O . GLY A 1 89 ? 18.048 11.982 -7.172 1.00 81.81 89 GLY A O 1
ATOM 702 N N . PRO A 1 90 ? 19.731 11.357 -8.517 1.00 81.88 90 PRO A N 1
ATOM 703 C CA . PRO A 1 90 ? 19.057 11.752 -9.761 1.00 81.88 90 PRO A CA 1
ATOM 704 C C . PRO A 1 90 ? 17.691 11.076 -9.924 1.00 81.88 90 PRO A C 1
ATOM 706 O O . PRO A 1 90 ? 16.766 11.625 -10.509 1.00 81.88 90 PRO A O 1
ATOM 709 N N . LEU A 1 91 ? 17.525 9.876 -9.360 1.00 85.94 91 LEU A N 1
ATOM 710 C CA . LEU A 1 91 ? 16.261 9.144 -9.418 1.00 85.94 91 LEU A CA 1
ATOM 711 C C . LEU A 1 91 ? 15.228 9.619 -8.392 1.00 85.94 91 LEU A C 1
ATOM 713 O O . LEU A 1 91 ? 14.048 9.310 -8.556 1.00 85.94 91 LEU A O 1
ATOM 717 N N . TYR A 1 92 ? 15.639 10.349 -7.354 1.00 84.12 92 TYR A N 1
ATOM 718 C CA . TYR A 1 92 ? 14.754 10.825 -6.290 1.00 84.12 92 TYR A CA 1
ATOM 719 C C . TYR A 1 92 ? 13.717 11.826 -6.822 1.00 84.12 92 TYR A C 1
ATOM 721 O O . TYR A 1 92 ? 12.556 11.808 -6.407 1.00 84.12 92 TYR A O 1
ATOM 729 N N . GLU A 1 93 ? 14.099 12.642 -7.807 1.00 85.06 93 GLU A N 1
ATOM 730 C CA . GLU A 1 93 ? 13.247 13.679 -8.408 1.00 85.06 93 GLU A CA 1
ATOM 731 C C . GLU A 1 93 ? 12.029 13.108 -9.143 1.00 85.06 93 GLU A C 1
ATOM 733 O O . GLU A 1 93 ? 10.945 13.690 -9.129 1.00 85.06 93 GLU A O 1
ATOM 738 N N . TYR A 1 94 ? 12.162 11.897 -9.687 1.00 86.56 94 TYR A N 1
ATOM 739 C CA . TYR A 1 94 ? 11.086 11.186 -10.382 1.00 86.56 94 TYR A CA 1
ATOM 740 C C . TYR A 1 94 ? 10.018 10.617 -9.435 1.00 86.56 94 TYR A C 1
ATOM 742 O O . TYR A 1 94 ? 9.021 10.034 -9.880 1.00 86.56 94 TYR A O 1
ATOM 750 N N . PHE A 1 95 ? 10.194 10.798 -8.124 1.00 85.19 95 PHE A N 1
ATOM 751 C CA . PHE A 1 95 ? 9.230 10.427 -7.095 1.00 85.19 95 PHE A CA 1
ATOM 752 C C . PHE A 1 95 ? 8.874 11.645 -6.223 1.00 85.19 95 PHE A C 1
ATOM 754 O O . PHE A 1 95 ? 9.100 11.626 -5.014 1.00 85.19 95 PHE A O 1
ATOM 761 N N . PRO A 1 96 ? 8.254 12.698 -6.791 1.00 75.94 96 PRO A N 1
ATOM 762 C CA . PRO A 1 96 ? 8.108 14.003 -6.133 1.00 75.94 96 PRO A CA 1
ATOM 763 C C . PRO A 1 96 ? 7.304 13.955 -4.826 1.00 75.94 96 PRO A C 1
ATOM 765 O O . PRO A 1 96 ? 7.555 14.726 -3.908 1.00 75.94 96 PRO A O 1
ATOM 768 N N . TRP A 1 97 ? 6.380 13.002 -4.687 1.00 73.56 97 TRP A N 1
ATOM 769 C CA . TRP A 1 97 ? 5.611 12.815 -3.450 1.00 73.56 97 TRP A CA 1
ATOM 770 C C . TRP A 1 97 ? 6.447 12.266 -2.285 1.00 73.56 97 TRP A C 1
ATOM 772 O O . TRP A 1 97 ? 5.965 12.237 -1.159 1.00 73.56 97 TRP A O 1
ATOM 782 N N . ILE A 1 98 ? 7.668 11.780 -2.524 1.00 75.25 98 ILE A N 1
ATOM 783 C CA . ILE A 1 98 ? 8.575 11.373 -1.447 1.00 75.25 98 ILE A CA 1
ATOM 784 C C . ILE A 1 98 ? 9.038 12.607 -0.663 1.00 75.25 98 ILE A C 1
ATOM 786 O O . ILE A 1 98 ? 9.070 12.553 0.565 1.00 75.25 98 ILE A O 1
ATOM 790 N N . ARG A 1 99 ? 9.269 13.740 -1.350 1.00 69.00 99 ARG A N 1
ATOM 791 C CA . ARG A 1 99 ? 9.626 15.021 -0.716 1.00 69.00 99 ARG A CA 1
ATOM 792 C C . ARG A 1 99 ? 8.561 15.468 0.287 1.00 69.00 99 ARG A C 1
ATOM 794 O O . ARG A 1 99 ? 8.881 15.822 1.410 1.00 69.00 99 ARG A O 1
ATOM 801 N N . SER A 1 100 ? 7.278 15.329 -0.054 1.00 64.50 100 SER A N 1
ATOM 802 C CA . SER A 1 100 ? 6.178 15.711 0.848 1.00 64.50 100 SER A CA 1
ATOM 803 C C . SER A 1 100 ? 6.052 14.848 2.115 1.00 64.50 100 SER A C 1
ATOM 805 O O . SER A 1 100 ? 5.279 15.185 3.003 1.00 64.50 100 SER A O 1
ATOM 807 N N . ILE A 1 101 ? 6.771 13.723 2.216 1.00 67.12 101 ILE A N 1
ATOM 808 C CA . ILE A 1 101 ? 6.655 12.763 3.331 1.00 67.12 101 ILE A CA 1
ATOM 809 C C . ILE A 1 101 ? 7.875 12.838 4.262 1.00 67.12 101 ILE A C 1
ATOM 811 O O . ILE A 1 101 ? 7.833 12.210 5.318 1.00 67.12 101 ILE A O 1
ATOM 815 N N . GLN A 1 102 ? 8.903 13.629 3.913 1.00 58.47 102 GLN A N 1
ATOM 816 C CA . GLN A 1 102 ? 10.295 13.615 4.409 1.00 58.47 102 GLN A CA 1
ATOM 817 C C . GLN A 1 102 ? 10.524 13.430 5.924 1.00 58.47 102 GLN A C 1
ATOM 819 O O . GLN A 1 102 ? 11.566 12.926 6.316 1.00 58.47 102 GLN A O 1
ATOM 824 N N . ASN A 1 103 ? 9.553 13.688 6.793 1.00 55.78 103 ASN A N 1
ATOM 825 C CA . ASN A 1 103 ? 9.716 13.609 8.246 1.00 55.78 103 ASN A CA 1
ATOM 826 C C . ASN A 1 103 ? 9.457 12.217 8.874 1.00 55.78 103 ASN A C 1
ATOM 828 O O . ASN A 1 103 ? 8.793 12.158 9.906 1.00 55.78 103 ASN A O 1
ATOM 832 N N . GLY A 1 104 ? 9.859 11.083 8.279 1.00 54.44 104 GLY A N 1
ATOM 833 C CA . GLY A 1 104 ? 9.582 9.787 8.941 1.00 54.44 104 GLY A CA 1
ATOM 834 C C . GLY A 1 104 ? 10.126 8.492 8.336 1.00 54.44 104 GLY A C 1
ATOM 835 O O . GLY A 1 104 ? 9.731 7.416 8.782 1.00 54.44 104 GLY A O 1
ATOM 836 N N . ARG A 1 105 ? 10.986 8.545 7.315 1.00 64.94 105 ARG A N 1
ATOM 837 C CA . ARG A 1 105 ? 11.644 7.345 6.777 1.00 64.94 105 ARG A CA 1
ATOM 838 C C . ARG A 1 105 ? 13.108 7.649 6.501 1.00 64.94 105 ARG A C 1
ATOM 840 O O . ARG A 1 105 ? 13.386 8.473 5.640 1.00 64.94 105 ARG A O 1
ATOM 847 N N . ASP A 1 106 ? 13.998 6.913 7.160 1.00 61.62 106 ASP A N 1
ATOM 848 C CA . ASP A 1 106 ? 15.452 7.029 6.967 1.00 61.62 106 ASP A CA 1
ATOM 849 C C . ASP A 1 106 ? 15.891 6.562 5.570 1.00 61.62 106 ASP A C 1
ATOM 851 O O . ASP A 1 106 ? 16.967 6.893 5.090 1.00 61.62 106 ASP A O 1
ATOM 855 N N . SER A 1 107 ? 15.051 5.776 4.889 1.00 70.56 107 SER A N 1
ATOM 856 C CA . SER A 1 107 ? 15.272 5.386 3.500 1.00 70.56 107 SER A CA 1
ATOM 857 C C . SER A 1 107 ? 13.963 5.075 2.776 1.00 70.56 107 SER A C 1
ATOM 859 O O . SER A 1 107 ? 13.014 4.502 3.329 1.00 70.56 107 SER A O 1
ATOM 861 N N . TYR A 1 108 ? 13.903 5.434 1.493 1.00 81.31 108 TYR A N 1
ATOM 862 C CA . TYR A 1 108 ? 12.797 5.071 0.614 1.00 81.31 108 TYR A CA 1
ATOM 863 C C . TYR A 1 108 ? 13.235 3.963 -0.333 1.00 81.31 108 TYR A C 1
ATOM 865 O O . TYR A 1 108 ? 14.172 4.126 -1.102 1.00 81.31 108 TYR A O 1
ATOM 873 N N . ALA A 1 109 ? 12.518 2.843 -0.316 1.00 88.44 109 ALA A N 1
ATOM 874 C CA . ALA A 1 109 ? 12.735 1.757 -1.259 1.00 88.44 109 ALA A CA 1
ATOM 875 C C . ALA A 1 109 ? 11.675 1.767 -2.369 1.00 88.44 109 ALA A C 1
ATOM 877 O O . ALA A 1 109 ? 10.484 2.027 -2.140 1.00 88.44 109 ALA A O 1
ATOM 878 N N . VAL A 1 110 ? 12.101 1.435 -3.584 1.00 91.12 110 VAL A N 1
ATOM 879 C CA . VAL A 1 110 ? 11.236 1.217 -4.746 1.00 91.12 110 VAL A CA 1
ATOM 880 C C . VAL A 1 110 ? 11.449 -0.177 -5.322 1.00 91.12 110 VAL A C 1
ATOM 882 O O . VAL A 1 110 ? 12.528 -0.756 -5.227 1.00 91.12 110 VAL A O 1
ATOM 885 N N . CYS A 1 111 ? 10.409 -0.740 -5.933 1.00 92.88 111 CYS A N 1
ATOM 886 C CA . CYS A 1 111 ? 10.528 -2.008 -6.638 1.00 92.88 111 CYS A CA 1
ATOM 887 C C . CYS A 1 111 ? 11.336 -1.824 -7.927 1.00 92.88 111 CYS A C 1
ATOM 889 O O . CYS A 1 111 ? 11.363 -0.736 -8.516 1.00 92.88 111 CYS A O 1
ATOM 891 N N . HIS A 1 112 ? 11.925 -2.912 -8.419 1.00 93.62 112 HIS A N 1
ATOM 892 C CA . HIS A 1 112 ? 12.720 -2.900 -9.646 1.00 93.62 112 HIS A CA 1
ATOM 893 C C . HIS A 1 112 ? 11.998 -2.288 -10.861 1.00 93.62 112 HIS A C 1
ATOM 895 O O . HIS A 1 112 ? 12.610 -1.570 -11.649 1.00 93.62 112 HIS A O 1
ATOM 901 N N . ASN A 1 113 ? 10.686 -2.498 -10.997 1.00 92.62 113 ASN A N 1
ATOM 902 C CA . ASN A 1 113 ? 9.909 -1.929 -12.103 1.00 92.62 113 ASN A CA 1
ATOM 903 C C . ASN A 1 113 ? 9.787 -0.402 -12.018 1.00 92.62 113 ASN A C 1
ATOM 905 O O . ASN A 1 113 ? 9.892 0.283 -13.037 1.00 92.62 113 ASN A O 1
ATOM 909 N N . CYS A 1 114 ? 9.570 0.136 -10.815 1.00 92.19 114 CYS A N 1
ATOM 910 C CA . CYS A 1 114 ? 9.537 1.579 -10.594 1.00 92.19 114 CYS A CA 1
ATOM 911 C C . CYS A 1 114 ? 10.919 2.197 -10.793 1.00 92.19 114 CYS A C 1
ATOM 913 O O . CYS A 1 114 ? 11.008 3.236 -11.441 1.00 92.19 114 CYS A O 1
ATOM 915 N N . TRP A 1 115 ? 11.970 1.524 -10.322 1.00 94.50 115 TRP A N 1
ATOM 916 C CA . TRP A 1 115 ? 13.350 1.935 -10.557 1.00 94.50 115 TRP A CA 1
ATOM 917 C C . TRP A 1 115 ? 13.664 2.008 -12.057 1.00 94.50 115 TRP A C 1
ATOM 919 O O . TRP A 1 115 ? 13.962 3.085 -12.555 1.00 94.50 115 TRP A O 1
ATOM 929 N N . ARG A 1 116 ? 13.446 0.924 -12.822 1.00 94.19 116 ARG A N 1
ATOM 930 C CA . ARG A 1 116 ? 13.684 0.910 -14.282 1.00 94.19 116 ARG A CA 1
ATOM 931 C C . ARG A 1 116 ? 12.903 1.991 -15.019 1.00 94.19 116 ARG A C 1
ATOM 933 O O . ARG A 1 116 ? 13.379 2.519 -16.019 1.00 94.19 116 ARG A O 1
ATOM 940 N N . ARG A 1 117 ? 11.674 2.279 -14.580 1.00 93.12 117 ARG A N 1
ATOM 941 C CA . ARG A 1 117 ? 10.860 3.339 -15.177 1.00 93.12 117 ARG A CA 1
ATOM 942 C C . ARG A 1 117 ? 11.468 4.716 -14.919 1.00 93.12 117 ARG A C 1
ATOM 944 O O . ARG A 1 117 ? 11.566 5.478 -15.871 1.00 93.12 117 ARG A O 1
ATOM 951 N N . ALA A 1 118 ? 11.870 5.002 -13.683 1.00 92.12 118 ALA A N 1
ATOM 952 C CA . ALA A 1 118 ? 12.537 6.254 -13.341 1.00 92.12 118 ALA A CA 1
ATOM 953 C C . ALA A 1 118 ? 13.871 6.393 -14.087 1.00 92.12 118 ALA A C 1
ATOM 955 O O . ALA A 1 118 ? 14.107 7.423 -14.696 1.00 92.12 118 ALA A O 1
ATOM 956 N N . SER A 1 119 ? 14.684 5.334 -14.159 1.00 92.31 119 SER A N 1
ATOM 957 C CA . SER A 1 119 ? 15.955 5.356 -14.897 1.00 92.31 119 SER A CA 1
ATOM 958 C C . SER A 1 119 ? 15.779 5.620 -16.390 1.00 92.31 119 SER A C 1
ATOM 960 O O . SER A 1 119 ? 16.577 6.340 -16.978 1.00 92.31 119 SER A O 1
ATOM 962 N N . ARG A 1 120 ? 14.733 5.063 -17.019 1.00 91.81 120 ARG A N 1
ATOM 963 C CA . ARG A 1 120 ? 14.424 5.370 -18.425 1.00 91.81 120 ARG A CA 1
ATOM 964 C C . ARG A 1 120 ? 14.018 6.825 -18.619 1.00 91.81 120 ARG A C 1
ATOM 966 O O . ARG A 1 120 ? 14.435 7.411 -19.605 1.00 91.81 120 ARG A O 1
ATOM 973 N N . GLN A 1 121 ? 13.220 7.375 -17.704 1.00 90.06 121 GLN A N 1
ATOM 974 C CA . GLN A 1 121 ? 12.835 8.782 -17.773 1.00 90.06 121 GLN A CA 1
ATOM 975 C C . GLN A 1 121 ? 14.059 9.683 -17.593 1.00 90.06 121 GLN A C 1
ATOM 977 O O . GLN A 1 121 ? 14.288 10.547 -18.421 1.00 90.06 121 GLN A O 1
ATOM 982 N N . ALA A 1 122 ? 14.907 9.389 -16.605 1.00 89.50 122 ALA A N 1
ATOM 983 C CA . ALA A 1 122 ? 16.155 10.112 -16.394 1.00 89.50 122 ALA A CA 1
ATOM 984 C C . ALA A 1 122 ? 17.056 10.113 -17.632 1.00 89.50 122 ALA A C 1
ATOM 986 O O . ALA A 1 122 ? 17.566 11.156 -18.022 1.00 89.50 122 ALA A O 1
ATOM 987 N N . ALA A 1 123 ? 17.198 8.966 -18.298 1.00 88.12 123 ALA A N 1
ATOM 988 C CA . ALA A 1 123 ? 17.968 8.884 -19.533 1.00 88.12 123 ALA A CA 1
ATOM 989 C C . ALA A 1 123 ? 17.358 9.713 -20.680 1.00 88.12 123 ALA A C 1
ATOM 991 O O . ALA A 1 123 ? 18.101 10.280 -21.475 1.00 88.12 123 ALA A O 1
ATOM 992 N N . GLN A 1 124 ? 16.025 9.780 -20.777 1.00 87.06 124 GLN A N 1
ATOM 993 C CA . GLN A 1 124 ? 15.339 10.598 -21.783 1.00 87.06 124 GLN A CA 1
ATOM 994 C C . GLN A 1 124 ? 15.522 12.092 -21.517 1.00 87.06 124 GLN A C 1
ATOM 996 O O . GLN A 1 124 ? 15.830 12.839 -22.443 1.00 87.06 124 GLN A O 1
ATOM 1001 N N . ASP A 1 125 ? 15.380 12.509 -20.263 1.00 84.75 125 ASP A N 1
ATOM 1002 C CA . ASP A 1 125 ? 15.478 13.915 -19.879 1.00 84.75 125 ASP A CA 1
ATOM 1003 C C . ASP A 1 125 ? 16.917 14.425 -20.094 1.00 84.75 125 ASP A C 1
ATOM 1005 O O . ASP A 1 125 ? 17.103 15.478 -20.701 1.00 84.75 125 ASP A O 1
ATOM 1009 N N . SER A 1 126 ? 17.941 13.621 -19.770 1.00 81.31 126 SER A N 1
ATOM 1010 C CA . SER A 1 126 ? 19.343 13.950 -20.085 1.00 81.31 126 SER A CA 1
ATOM 1011 C C . SER A 1 126 ? 19.639 14.025 -21.589 1.00 81.31 126 SER A C 1
ATOM 1013 O O . SER A 1 126 ? 20.478 14.817 -22.014 1.00 81.31 126 SER A O 1
ATOM 1015 N N . GLN A 1 127 ? 18.973 13.212 -22.418 1.00 75.94 127 GLN A N 1
ATOM 1016 C CA . GLN A 1 127 ? 19.116 13.296 -23.877 1.00 75.94 127 GLN A CA 1
ATOM 1017 C C . GLN A 1 127 ? 18.451 14.553 -24.449 1.00 75.94 127 GLN A C 1
ATOM 1019 O O . GLN A 1 127 ? 18.976 15.141 -25.393 1.00 75.94 127 GLN A O 1
ATOM 1024 N N . TYR A 1 128 ? 17.320 14.977 -23.882 1.00 62.91 128 TYR A N 1
ATOM 1025 C CA . TYR A 1 128 ? 16.623 16.193 -24.298 1.00 62.91 128 TYR A CA 1
ATOM 1026 C C . TYR A 1 128 ? 17.382 17.463 -23.885 1.00 62.91 128 TYR A C 1
ATOM 1028 O O . TYR A 1 128 ? 17.421 18.430 -24.641 1.00 62.91 128 TYR A O 1
ATOM 1036 N N . GLU A 1 129 ? 18.057 17.440 -22.735 1.00 59.88 129 GLU A N 1
ATOM 1037 C CA . GLU A 1 129 ? 18.864 18.561 -22.238 1.00 59.88 129 GLU A CA 1
ATOM 1038 C C . GLU A 1 129 ? 20.100 18.841 -23.116 1.00 59.88 129 GLU A C 1
ATOM 1040 O O . GLU A 1 129 ? 20.487 19.993 -23.295 1.00 59.88 129 GLU A O 1
ATOM 1045 N N . MET A 1 130 ? 20.655 17.815 -23.775 1.00 56.09 130 MET A N 1
ATOM 1046 C CA . MET A 1 130 ? 21.698 17.983 -24.804 1.00 56.09 130 MET A CA 1
ATOM 1047 C C . MET A 1 130 ? 21.152 18.401 -26.180 1.00 56.09 130 MET A C 1
ATOM 1049 O O . MET A 1 130 ? 21.929 18.777 -27.056 1.00 56.09 130 MET A O 1
ATOM 1053 N N . ALA A 1 131 ? 19.837 18.314 -26.392 1.00 51.72 131 ALA A N 1
ATOM 1054 C CA . ALA A 1 131 ? 19.195 18.527 -27.686 1.00 51.72 131 ALA A CA 1
ATOM 1055 C C . ALA A 1 131 ? 18.424 19.848 -27.785 1.00 51.72 131 ALA A C 1
ATOM 1057 O O . ALA A 1 131 ? 17.769 20.057 -28.803 1.00 51.72 131 ALA A O 1
ATOM 1058 N N . ILE A 1 132 ? 18.495 20.738 -26.784 1.00 46.38 132 ILE A N 1
ATOM 1059 C CA . ILE A 1 132 ? 17.959 22.101 -26.901 1.00 46.38 132 ILE A CA 1
ATOM 1060 C C . ILE A 1 132 ? 18.734 22.802 -28.028 1.00 46.38 132 ILE A C 1
ATOM 1062 O O . ILE A 1 132 ? 19.911 23.125 -27.841 1.00 46.38 132 ILE A O 1
ATOM 1066 N N . PRO A 1 133 ? 18.126 23.061 -29.203 1.00 46.94 133 PRO A N 1
ATOM 1067 C CA . PRO A 1 133 ? 18.755 23.905 -30.200 1.00 46.94 133 PRO A CA 1
ATOM 1068 C C . PRO A 1 133 ? 18.854 25.289 -29.568 1.00 46.94 133 PRO A C 1
ATOM 1070 O O . PRO A 1 133 ? 17.847 25.824 -29.096 1.00 46.94 133 PRO A O 1
ATOM 1073 N N . GLN A 1 134 ? 20.058 25.858 -29.519 1.00 50.44 134 GLN A N 1
ATOM 1074 C CA . GLN A 1 134 ? 20.213 27.267 -29.179 1.00 50.44 134 GLN A CA 1
ATOM 1075 C C . GLN A 1 134 ? 19.220 28.063 -30.029 1.00 50.44 134 GLN A C 1
ATOM 1077 O O . GLN A 1 134 ? 19.194 27.910 -31.252 1.00 50.44 134 GLN A O 1
ATOM 1082 N N . LEU A 1 135 ? 18.365 28.850 -29.368 1.00 50.25 135 LEU A N 1
ATOM 1083 C CA . LEU A 1 135 ? 17.447 29.759 -30.042 1.00 50.25 135 LEU A CA 1
ATOM 1084 C C . LEU A 1 135 ? 18.282 30.578 -31.041 1.00 50.25 135 LEU A C 1
ATOM 1086 O O . LEU A 1 135 ? 19.225 31.241 -30.599 1.00 50.25 135 LEU A O 1
ATOM 1090 N N . PRO A 1 136 ? 18.002 30.530 -32.356 1.00 48.62 136 PRO A N 1
ATOM 1091 C CA . PRO A 1 136 ? 18.722 31.358 -33.305 1.00 48.62 136 PRO A CA 1
ATOM 1092 C C . PRO A 1 136 ? 18.495 32.815 -32.916 1.00 48.62 136 PRO A C 1
ATOM 1094 O O . PRO A 1 136 ? 17.356 33.280 -32.839 1.00 48.62 136 PRO A O 1
ATOM 1097 N N . SER A 1 137 ? 19.582 33.521 -32.625 1.00 57.19 137 SER A N 1
ATOM 1098 C CA . SER A 1 137 ? 19.582 34.972 -32.533 1.00 57.19 137 SER A CA 1
ATOM 1099 C C . SER A 1 137 ? 19.057 35.545 -33.849 1.00 57.19 137 SER A C 1
ATOM 1101 O O . SER A 1 137 ? 19.652 35.281 -34.887 1.00 57.19 137 SER A O 1
ATOM 1103 N N . GLU A 1 138 ? 17.969 36.309 -33.747 1.00 61.78 138 GLU A N 1
ATOM 1104 C CA . GLU A 1 138 ? 17.428 37.285 -34.704 1.00 61.78 138 GLU A CA 1
ATOM 1105 C C . GLU A 1 138 ? 17.141 36.795 -36.148 1.00 61.78 138 GLU A C 1
ATOM 1107 O O . GLU A 1 138 ? 18.024 36.306 -36.853 1.00 61.78 138 GLU A O 1
ATOM 1112 N N . PRO A 1 139 ? 15.894 36.926 -36.645 1.00 48.53 139 PRO A N 1
ATOM 1113 C CA . PRO A 1 139 ? 15.533 36.422 -37.963 1.00 48.53 139 PRO A CA 1
ATOM 1114 C C . PRO A 1 139 ? 16.216 37.238 -39.066 1.00 48.53 139 PRO A C 1
ATOM 1116 O O . PRO A 1 139 ? 15.875 38.395 -39.313 1.00 48.53 139 PRO A O 1
ATOM 1119 N N . ALA A 1 140 ? 17.149 36.605 -39.779 1.00 65.19 140 ALA A N 1
ATOM 1120 C CA . ALA A 1 140 ? 17.610 37.097 -41.069 1.00 65.19 140 ALA A CA 1
ATOM 1121 C C . ALA A 1 140 ? 16.410 37.235 -42.035 1.00 65.19 140 ALA A C 1
ATOM 1123 O O . ALA A 1 140 ? 15.495 36.402 -41.998 1.00 65.19 140 ALA A O 1
ATOM 1124 N N . PRO A 1 141 ? 16.386 38.267 -42.898 1.00 62.50 141 PRO A N 1
ATOM 1125 C CA . PRO A 1 141 ? 15.286 38.502 -43.826 1.00 62.50 141 PRO A CA 1
ATOM 1126 C C . PRO A 1 141 ? 15.043 37.278 -44.716 1.00 62.50 141 PRO A C 1
ATOM 1128 O O . PRO A 1 141 ? 15.970 36.700 -45.284 1.00 62.50 141 PRO A O 1
ATOM 1131 N N . ALA A 1 142 ? 13.770 36.887 -44.797 1.00 53.75 142 ALA A N 1
ATOM 1132 C CA . ALA A 1 142 ? 13.302 35.665 -45.435 1.00 53.75 142 ALA A CA 1
ATOM 1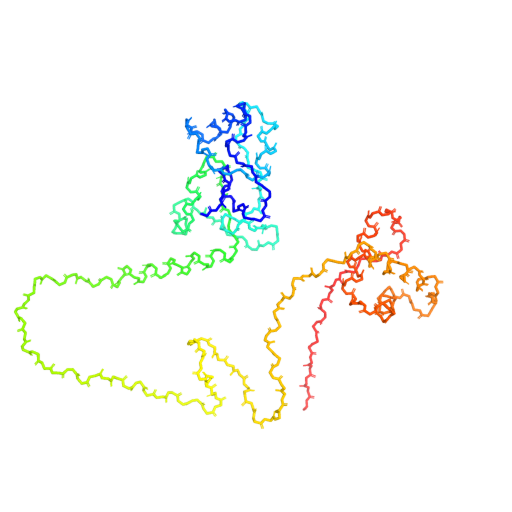133 C C . ALA A 1 142 ? 13.772 35.549 -46.901 1.00 53.75 142 ALA A C 1
ATOM 1135 O O . ALA A 1 142 ? 13.447 36.420 -47.715 1.00 53.75 142 ALA A O 1
ATOM 1136 N N . PRO A 1 143 ? 14.467 34.460 -47.281 1.00 58.03 143 PRO A N 1
ATOM 1137 C CA . PRO A 1 143 ? 14.638 34.098 -48.680 1.00 58.03 143 PRO A CA 1
ATOM 1138 C C . PRO A 1 143 ? 13.289 33.679 -49.271 1.00 58.03 143 PRO A C 1
ATOM 1140 O O . PRO A 1 143 ? 12.487 33.012 -48.616 1.00 58.03 143 PRO A O 1
ATOM 1143 N N . ALA A 1 144 ? 13.050 34.075 -50.520 1.00 59.22 144 ALA A N 1
ATOM 1144 C CA . ALA A 1 144 ? 11.845 33.744 -51.267 1.00 59.22 144 ALA A CA 1
ATOM 1145 C C . ALA A 1 144 ? 11.561 32.231 -51.250 1.00 59.22 144 ALA A C 1
ATOM 1147 O O . ALA A 1 144 ? 12.443 31.415 -51.521 1.00 59.22 144 ALA A O 1
ATOM 1148 N N . TYR A 1 145 ? 10.311 31.882 -50.937 1.00 49.84 145 TYR A N 1
ATOM 1149 C CA . TYR A 1 145 ? 9.790 30.519 -50.941 1.00 49.84 145 TYR A CA 1
ATOM 1150 C C . TYR A 1 145 ? 10.089 29.817 -52.272 1.00 49.84 145 TYR A C 1
ATOM 1152 O O . TYR A 1 145 ? 9.565 30.204 -53.317 1.00 49.84 145 TYR A O 1
ATOM 1160 N N . LEU A 1 146 ? 10.873 28.740 -52.216 1.00 59.09 146 LEU A N 1
ATOM 1161 C CA . LEU A 1 146 ? 10.822 27.672 -53.209 1.00 59.09 146 LEU A CA 1
ATOM 1162 C C . LEU A 1 146 ? 9.909 26.561 -52.667 1.00 59.09 146 LEU A C 1
ATOM 1164 O O . LEU A 1 146 ? 9.991 26.247 -51.478 1.00 59.09 146 LEU A O 1
ATOM 1168 N N . PRO A 1 147 ? 9.027 25.977 -53.496 1.00 53.12 147 PRO A N 1
ATOM 1169 C CA . PRO A 1 147 ? 8.133 24.913 -53.061 1.00 53.12 147 PRO A CA 1
ATOM 1170 C C . PRO A 1 147 ? 8.932 23.666 -52.660 1.00 53.12 147 PRO A C 1
ATOM 1172 O O . PRO A 1 147 ? 9.753 23.158 -53.424 1.00 53.12 147 PRO A O 1
ATOM 1175 N N . ASP A 1 148 ? 8.679 23.190 -51.443 1.00 43.69 148 ASP A N 1
ATOM 1176 C CA . ASP A 1 148 ? 9.295 22.007 -50.851 1.00 43.69 148 ASP A CA 1
ATOM 1177 C C . ASP A 1 148 ? 8.782 20.727 -51.537 1.00 43.69 148 ASP A C 1
ATOM 1179 O O . ASP A 1 148 ? 7.597 20.398 -51.485 1.00 43.69 148 ASP A O 1
ATOM 1183 N N . GLN A 1 149 ? 9.690 20.014 -52.207 1.00 54.88 149 GLN A N 1
ATOM 1184 C CA . GLN A 1 149 ? 9.464 18.716 -52.855 1.00 54.88 149 GLN A CA 1
ATOM 1185 C C . GLN A 1 149 ? 10.088 17.560 -52.054 1.00 54.88 149 GLN A C 1
ATOM 1187 O O . GLN A 1 149 ? 10.672 16.637 -52.624 1.00 54.88 149 GLN A O 1
ATOM 1192 N N . ARG A 1 150 ? 9.991 17.566 -50.721 1.00 49.03 150 ARG A N 1
ATOM 1193 C CA . ARG A 1 150 ? 10.436 16.420 -49.909 1.00 49.03 150 ARG A CA 1
ATOM 1194 C C . ARG A 1 150 ? 9.299 15.753 -49.146 1.00 49.03 150 ARG A C 1
ATOM 1196 O O . ARG A 1 150 ? 9.324 15.618 -47.928 1.00 49.03 150 ARG A O 1
ATOM 1203 N N . SER A 1 151 ? 8.368 15.173 -49.901 1.00 49.84 151 SER A N 1
ATOM 1204 C CA . SER A 1 151 ? 7.786 13.888 -49.512 1.00 49.84 151 SER A CA 1
ATOM 1205 C C . SER A 1 151 ? 8.903 12.842 -49.561 1.00 49.84 151 SER A C 1
ATOM 1207 O O . SER A 1 151 ? 9.175 12.251 -50.606 1.00 49.84 151 SER A O 1
ATOM 1209 N N . ILE A 1 152 ? 9.610 12.650 -48.447 1.00 52.62 152 ILE A N 1
ATOM 1210 C CA . ILE A 1 152 ? 10.501 11.499 -48.291 1.00 52.62 152 ILE A CA 1
ATOM 1211 C C . ILE A 1 152 ? 9.585 10.277 -48.209 1.00 52.62 152 ILE A C 1
ATOM 1213 O O . ILE A 1 152 ? 9.089 9.921 -47.140 1.00 52.62 152 ILE A O 1
ATOM 1217 N N . GLU A 1 153 ? 9.322 9.662 -49.360 1.00 52.03 153 GLU A N 1
ATOM 1218 C CA . GLU A 1 153 ? 8.877 8.277 -49.439 1.00 52.03 153 GLU A CA 1
ATOM 1219 C C . GLU A 1 153 ? 9.952 7.426 -48.762 1.00 52.03 153 GLU A C 1
ATOM 1221 O O . GLU A 1 153 ? 10.996 7.104 -49.329 1.00 52.03 153 GLU A O 1
ATOM 1226 N N . SER A 1 154 ? 9.724 7.109 -47.489 1.00 53.22 154 SER A N 1
ATOM 1227 C CA . SER A 1 154 ? 10.508 6.113 -46.777 1.00 53.22 154 SER A CA 1
ATOM 1228 C C . SER A 1 154 ? 10.399 4.800 -47.545 1.00 53.22 154 SER A C 1
ATOM 1230 O O . SER A 1 154 ? 9.311 4.219 -47.610 1.00 53.22 154 SER A O 1
ATOM 1232 N N . ALA A 1 155 ? 11.507 4.349 -48.133 1.00 50.00 155 ALA A N 1
ATOM 1233 C CA . ALA A 1 155 ? 11.549 3.097 -48.869 1.00 50.00 155 ALA A CA 1
ATOM 1234 C C . ALA A 1 155 ? 10.955 1.956 -48.013 1.00 50.00 155 ALA A C 1
ATOM 1236 O O . ALA A 1 155 ? 11.327 1.808 -46.841 1.00 50.00 155 ALA A O 1
ATOM 1237 N N . PRO A 1 156 ? 10.020 1.153 -48.551 1.00 55.56 156 PRO A N 1
ATOM 1238 C CA . PRO A 1 156 ? 9.431 0.048 -47.814 1.00 55.56 156 PRO A CA 1
ATOM 1239 C C . PRO A 1 156 ? 10.517 -0.985 -47.504 1.00 55.56 156 PRO A C 1
ATOM 1241 O O . PRO A 1 156 ? 11.047 -1.648 -48.393 1.00 55.56 156 PRO A O 1
ATOM 1244 N N . ILE A 1 157 ? 10.854 -1.126 -46.222 1.00 55.62 157 ILE A N 1
ATOM 1245 C CA . ILE A 1 157 ? 11.780 -2.157 -45.751 1.00 55.62 157 ILE A CA 1
ATOM 1246 C C . ILE A 1 157 ? 11.098 -3.518 -45.947 1.00 55.62 157 ILE A C 1
ATOM 1248 O O . ILE A 1 157 ? 10.153 -3.860 -45.231 1.00 55.62 157 ILE A O 1
ATOM 1252 N N . TYR A 1 158 ? 11.558 -4.278 -46.940 1.00 56.22 158 TYR A N 1
ATOM 1253 C CA . TYR A 1 158 ? 11.030 -5.596 -47.279 1.00 56.22 158 TYR A CA 1
ATOM 1254 C C . TYR A 1 158 ? 11.749 -6.672 -46.459 1.00 56.22 158 TYR A C 1
ATOM 1256 O O . TYR A 1 158 ? 12.924 -6.956 -46.680 1.00 56.22 158 TYR A O 1
ATOM 1264 N N . PHE A 1 159 ? 11.039 -7.294 -45.518 1.00 63.81 159 PHE A N 1
ATOM 1265 C CA . PHE A 1 159 ? 11.513 -8.490 -44.825 1.00 63.81 159 PHE A CA 1
ATOM 1266 C C . PHE A 1 159 ? 10.780 -9.720 -45.393 1.00 63.81 159 PHE A C 1
ATOM 1268 O O . PHE A 1 159 ? 9.572 -9.840 -45.186 1.00 63.81 159 PHE A O 1
ATOM 1275 N N . PRO A 1 160 ? 11.463 -10.660 -46.079 1.00 61.06 160 PRO A N 1
ATOM 1276 C CA . PRO A 1 160 ? 10.825 -11.738 -46.853 1.00 61.06 160 PRO A CA 1
ATOM 1277 C C . PRO A 1 160 ? 9.880 -12.673 -46.077 1.00 61.06 160 PRO A C 1
ATOM 1279 O O . PRO A 1 160 ? 9.090 -13.385 -46.688 1.00 61.06 160 PRO A O 1
ATOM 1282 N N . ARG A 1 161 ? 9.956 -12.694 -44.740 1.00 56.78 161 ARG A N 1
ATOM 1283 C CA . ARG A 1 161 ? 9.140 -13.558 -43.865 1.00 56.78 161 ARG A CA 1
ATOM 1284 C C . ARG A 1 161 ? 8.243 -12.797 -42.884 1.00 56.78 161 ARG A C 1
ATOM 1286 O O . ARG A 1 161 ? 7.651 -13.415 -42.007 1.00 56.78 161 ARG A O 1
ATOM 1293 N N . TYR A 1 162 ? 8.119 -11.477 -43.025 1.00 54.06 162 TYR A N 1
ATOM 1294 C CA . TYR A 1 162 ? 7.349 -10.652 -42.093 1.00 54.06 162 TYR A CA 1
ATOM 1295 C C . TYR A 1 162 ? 6.374 -9.756 -42.859 1.00 54.06 162 TYR A C 1
ATOM 1297 O O . TYR A 1 162 ? 6.780 -8.917 -43.659 1.00 54.06 162 TYR A O 1
ATOM 1305 N N . LYS A 1 163 ? 5.073 -9.908 -42.595 1.00 56.94 163 LYS A N 1
ATOM 1306 C CA . LYS A 1 163 ? 4.032 -8.984 -43.069 1.00 56.94 163 LYS A CA 1
ATOM 1307 C C . LYS A 1 163 ? 3.516 -8.167 -41.888 1.00 56.94 163 LYS A C 1
ATOM 1309 O O . LYS A 1 163 ? 3.213 -8.726 -40.837 1.00 56.94 163 LYS A O 1
ATOM 1314 N N . ARG A 1 164 ? 3.393 -6.845 -42.053 1.00 52.41 164 ARG A N 1
ATOM 1315 C CA . ARG A 1 164 ? 2.679 -6.002 -41.079 1.00 52.41 164 ARG A CA 1
ATOM 1316 C C . ARG A 1 164 ? 1.176 -6.211 -41.243 1.00 52.41 164 ARG A C 1
ATOM 1318 O O . ARG A 1 164 ? 0.677 -6.242 -42.365 1.00 52.41 164 ARG A O 1
ATOM 1325 N N . ALA A 1 165 ? 0.454 -6.294 -40.130 1.00 54.59 165 ALA A N 1
ATOM 1326 C CA . ALA A 1 165 ? -0.991 -6.111 -40.149 1.00 54.59 165 ALA A CA 1
ATOM 1327 C C . ALA A 1 165 ? -1.290 -4.655 -40.540 1.00 54.59 165 ALA A C 1
ATOM 1329 O O . ALA A 1 165 ? -0.648 -3.736 -40.030 1.00 54.59 165 ALA A O 1
ATOM 1330 N N . ALA A 1 166 ? -2.253 -4.440 -41.437 1.00 49.88 166 ALA A N 1
ATOM 1331 C CA . ALA A 1 166 ? -2.514 -3.142 -42.067 1.00 49.88 166 ALA A CA 1
ATOM 1332 C C . ALA A 1 166 ? -2.961 -2.021 -41.097 1.00 49.88 166 ALA A C 1
ATOM 1334 O O . ALA A 1 166 ? -3.150 -0.886 -41.521 1.00 49.88 166 ALA A O 1
ATOM 1335 N N . SER A 1 167 ? -3.134 -2.308 -39.801 1.00 51.47 167 SER A N 1
ATOM 1336 C CA . SER A 1 167 ? -3.760 -1.390 -38.844 1.00 51.47 167 SER A CA 1
ATOM 1337 C C . SER A 1 167 ? -3.326 -1.612 -37.386 1.00 51.47 167 SER A C 1
ATOM 1339 O O . SER A 1 167 ? -4.166 -1.665 -36.487 1.00 51.47 167 SER A O 1
ATOM 1341 N N . THR A 1 168 ? -2.029 -1.769 -37.112 1.00 53.72 168 THR A N 1
ATOM 1342 C CA . THR A 1 168 ? -1.513 -1.785 -35.727 1.00 53.72 168 THR A CA 1
ATOM 1343 C C . THR A 1 168 ? -0.440 -0.724 -35.523 1.00 53.72 168 THR A C 1
ATOM 1345 O O . THR A 1 168 ? 0.352 -0.461 -36.428 1.00 53.72 168 THR A O 1
ATOM 1348 N N . SER A 1 169 ? -0.406 -0.119 -34.329 1.00 50.16 169 SER A N 1
ATOM 1349 C CA . SER A 1 169 ? 0.633 0.839 -33.936 1.00 50.16 169 SER A CA 1
ATOM 1350 C C . SER A 1 169 ? 2.033 0.238 -34.123 1.00 50.16 169 SER A C 1
ATOM 1352 O O . SER A 1 169 ? 2.203 -0.981 -34.081 1.00 50.16 169 SER A O 1
ATOM 1354 N N . GLN A 1 170 ? 3.028 1.101 -34.358 1.00 52.62 170 GLN A N 1
ATOM 1355 C CA . GLN A 1 170 ? 4.361 0.812 -34.922 1.00 52.62 170 GLN A CA 1
ATOM 1356 C C . GLN A 1 170 ? 5.234 -0.240 -34.189 1.00 52.62 170 GLN A C 1
ATOM 1358 O O . GLN A 1 170 ? 6.384 -0.442 -34.573 1.00 52.62 170 GLN A O 1
ATOM 1363 N N . HIS A 1 171 ? 4.719 -0.943 -33.178 1.00 48.34 171 HIS A N 1
ATOM 1364 C CA . HIS A 1 171 ? 5.480 -1.811 -32.276 1.00 48.34 171 HIS A CA 1
ATOM 1365 C C . HIS A 1 171 ? 4.976 -3.259 -32.156 1.00 48.34 171 HIS A C 1
ATOM 1367 O O . HIS A 1 171 ? 5.436 -3.975 -31.271 1.00 48.34 171 HIS A O 1
ATOM 1373 N N . CYS A 1 172 ? 4.065 -3.730 -33.013 1.00 47.31 172 CYS A N 1
ATOM 1374 C CA . CYS A 1 172 ? 3.716 -5.157 -33.060 1.00 47.31 172 CYS A CA 1
ATOM 1375 C C . CYS A 1 172 ? 4.364 -5.841 -34.269 1.00 47.31 172 CYS A C 1
ATOM 1377 O O . CYS A 1 172 ? 3.998 -5.574 -35.412 1.00 47.31 172 CYS A O 1
ATOM 1379 N N . ILE A 1 173 ? 5.313 -6.739 -34.001 1.00 54.94 173 ILE A N 1
ATOM 1380 C CA . ILE A 1 173 ? 5.883 -7.682 -34.968 1.00 54.94 173 ILE A CA 1
ATOM 1381 C C . ILE A 1 173 ? 5.500 -9.077 -34.470 1.00 54.94 173 ILE A C 1
ATOM 1383 O O . ILE A 1 173 ? 5.810 -9.418 -33.331 1.00 54.94 173 ILE A O 1
ATOM 1387 N N . TYR A 1 174 ? 4.809 -9.857 -35.298 1.00 52.91 174 TYR A N 1
ATOM 1388 C CA . TYR A 1 174 ? 4.560 -11.275 -35.040 1.00 52.91 174 TYR A CA 1
ATOM 1389 C C . TYR A 1 174 ? 5.584 -12.100 -35.820 1.00 52.91 174 TYR A C 1
ATOM 1391 O O . TYR A 1 174 ? 5.827 -11.831 -36.998 1.00 52.91 174 TYR A O 1
ATOM 1399 N N . THR A 1 175 ? 6.184 -13.088 -35.166 1.00 45.31 175 THR A N 1
ATOM 1400 C CA . THR A 1 175 ? 6.950 -14.155 -35.814 1.00 45.31 175 THR A CA 1
ATOM 1401 C C . THR A 1 175 ? 5.985 -15.259 -36.269 1.00 45.31 175 THR A C 1
ATOM 1403 O O . THR A 1 175 ? 5.000 -15.533 -35.588 1.00 45.31 175 THR A O 1
ATOM 1406 N N . ASP A 1 176 ? 6.255 -15.850 -37.437 1.00 46.72 176 ASP A N 1
ATOM 1407 C CA . ASP A 1 176 ? 5.609 -17.064 -37.979 1.00 46.72 176 ASP A CA 1
ATOM 1408 C C . ASP A 1 176 ? 4.165 -16.955 -38.515 1.00 46.72 176 ASP A C 1
ATOM 1410 O O . ASP A 1 176 ? 3.314 -17.808 -38.268 1.00 46.72 176 ASP A O 1
ATOM 1414 N N . CYS A 1 177 ? 3.883 -15.964 -39.369 1.00 47.38 177 CYS A N 1
ATOM 1415 C CA . CYS A 1 177 ? 2.697 -16.018 -40.239 1.00 47.38 177 CYS A CA 1
ATOM 1416 C C . CYS A 1 177 ? 2.933 -16.949 -41.446 1.00 47.38 177 CYS A C 1
ATOM 1418 O O . CYS A 1 177 ? 3.223 -16.490 -42.553 1.00 47.38 177 CYS A O 1
ATOM 1420 N N . GLY A 1 178 ? 2.816 -18.260 -41.231 1.00 47.25 178 GLY A N 1
ATOM 1421 C CA . GLY A 1 178 ? 2.804 -19.264 -42.299 1.00 47.25 178 GLY A CA 1
ATOM 1422 C C . GLY A 1 178 ? 1.451 -19.342 -43.037 1.00 47.25 178 GLY A C 1
ATOM 1423 O O . GLY A 1 178 ? 0.403 -19.108 -42.430 1.00 47.25 178 GLY A O 1
ATOM 1424 N N . PRO A 1 179 ? 1.433 -19.671 -44.343 1.00 45.06 179 PRO A N 1
ATOM 1425 C CA . PRO A 1 179 ? 0.213 -19.835 -45.127 1.00 45.06 179 PRO A CA 1
ATOM 1426 C C . PRO A 1 179 ? -0.372 -21.238 -44.915 1.00 45.06 179 PRO A C 1
ATOM 1428 O O . PRO A 1 179 ? -0.233 -22.114 -45.763 1.00 45.06 179 PRO A O 1
ATOM 1431 N N . SER A 1 180 ? -1.020 -21.481 -43.779 1.00 46.94 180 SER A N 1
ATOM 1432 C CA . SER A 1 180 ? -1.714 -22.754 -43.560 1.00 46.94 180 SER A CA 1
ATOM 1433 C C . SER A 1 180 ? -2.902 -22.605 -42.609 1.00 46.94 180 SER A C 1
ATOM 1435 O O . SER A 1 180 ? -2.733 -22.395 -41.415 1.00 46.94 180 SER A O 1
ATOM 1437 N N . PHE A 1 181 ? -4.093 -22.751 -43.198 1.00 42.53 181 PHE A N 1
ATOM 1438 C CA . PHE A 1 181 ? -5.374 -23.145 -42.600 1.00 42.53 181 PHE A CA 1
ATOM 1439 C C . PHE A 1 181 ? -5.960 -22.288 -41.459 1.00 42.53 181 PHE A C 1
ATOM 1441 O O . PHE A 1 181 ? -5.739 -22.521 -40.280 1.00 42.53 181 PHE A O 1
ATOM 1448 N N . GLY A 1 182 ? -6.848 -21.362 -41.838 1.00 45.12 182 GLY A N 1
ATOM 1449 C CA . GLY A 1 182 ? -8.275 -21.438 -41.477 1.00 45.12 182 GLY A CA 1
ATOM 1450 C C . GLY A 1 182 ? -8.708 -21.584 -40.011 1.00 45.12 182 GLY A C 1
ATOM 1451 O O . GLY A 1 182 ? -9.808 -22.081 -39.787 1.00 45.12 182 GLY A O 1
ATOM 1452 N N . ALA A 1 183 ? -7.925 -21.169 -39.017 1.00 45.03 183 ALA A N 1
ATOM 1453 C CA . ALA A 1 183 ? -8.413 -21.096 -37.639 1.00 45.03 183 ALA A CA 1
ATOM 1454 C C . ALA A 1 183 ? -9.203 -19.786 -37.415 1.00 45.03 183 ALA A C 1
ATOM 1456 O O . ALA A 1 183 ? -8.704 -18.711 -37.767 1.00 45.03 183 ALA A O 1
ATOM 1457 N N . PRO A 1 184 ? -10.414 -19.820 -36.820 1.00 43.94 184 PRO A N 1
ATOM 1458 C CA . PRO A 1 184 ? -11.117 -18.604 -36.440 1.00 43.94 184 PRO A CA 1
ATOM 1459 C C . PRO A 1 184 ? -10.254 -17.827 -35.449 1.00 43.94 184 PRO A C 1
ATOM 1461 O O . PRO A 1 184 ? -9.765 -18.387 -34.470 1.00 43.94 184 PRO A O 1
ATOM 1464 N N . LEU A 1 185 ? -10.084 -16.532 -35.706 1.00 44.66 185 LEU A N 1
ATOM 1465 C CA . LEU A 1 185 ? -9.380 -15.597 -34.837 1.00 44.66 185 LEU A CA 1
ATOM 1466 C C . LEU A 1 185 ? -10.066 -15.547 -33.464 1.00 44.66 185 LEU A C 1
ATOM 1468 O O . LEU A 1 185 ? -10.938 -14.711 -33.214 1.00 44.66 185 LEU A O 1
ATOM 1472 N N . THR A 1 186 ? -9.677 -16.425 -32.539 1.00 45.84 186 THR A N 1
ATOM 1473 C CA . THR A 1 186 ? -10.008 -16.234 -31.132 1.00 45.84 186 THR A CA 1
ATOM 1474 C C . THR A 1 186 ? -9.214 -15.026 -30.667 1.00 45.84 186 THR A C 1
ATOM 1476 O O . THR A 1 186 ? -7.988 -15.061 -30.576 1.00 45.84 186 THR A O 1
ATOM 1479 N N . SER A 1 187 ? -9.932 -13.929 -30.437 1.00 46.81 187 SER A N 1
ATOM 1480 C CA . SER A 1 187 ? -9.390 -12.694 -29.877 1.00 46.81 187 SER A CA 1
ATOM 1481 C C . SER A 1 187 ? -8.493 -12.982 -28.665 1.00 46.81 187 SER A C 1
ATOM 1483 O O . SER A 1 187 ? -8.766 -13.943 -27.937 1.00 46.81 187 SER A O 1
ATOM 1485 N N . PRO A 1 188 ? -7.471 -12.145 -28.394 1.00 47.56 188 PRO A N 1
ATOM 1486 C CA . PRO A 1 188 ? -6.610 -12.313 -27.232 1.00 47.56 188 PRO A CA 1
ATOM 1487 C C . PRO A 1 188 ? -7.476 -12.506 -25.990 1.00 47.56 188 PRO A C 1
ATOM 1489 O O . PRO A 1 188 ? -8.333 -11.667 -25.694 1.00 47.56 188 PRO A O 1
ATOM 1492 N N . VAL A 1 189 ? -7.287 -13.633 -25.298 1.00 49.16 189 VAL A N 1
ATOM 1493 C CA . VAL A 1 189 ? -8.069 -13.994 -24.116 1.00 49.16 189 VAL A CA 1
ATOM 1494 C C . VAL A 1 189 ? -7.889 -12.877 -23.094 1.00 49.16 189 VAL A C 1
ATOM 1496 O O . VAL A 1 189 ? -6.871 -12.794 -22.403 1.00 49.16 189 VAL A O 1
ATOM 1499 N N . LYS A 1 190 ? -8.879 -11.976 -23.010 1.00 51.88 190 LYS A N 1
ATOM 1500 C CA . LYS A 1 190 ? -9.008 -11.023 -21.906 1.00 51.88 190 LYS A CA 1
ATOM 1501 C C . LYS A 1 190 ? -8.828 -11.846 -20.641 1.00 51.88 190 LYS A C 1
ATOM 1503 O O . LYS A 1 190 ? -9.616 -12.763 -20.419 1.00 51.88 190 LYS A O 1
ATOM 1508 N N . LYS A 1 191 ? -7.802 -11.535 -19.838 1.00 48.38 191 LYS A N 1
ATOM 1509 C CA . LYS A 1 191 ? -7.603 -12.129 -18.511 1.00 48.38 191 LYS A CA 1
ATOM 1510 C C . LYS A 1 191 ? -8.907 -11.942 -17.739 1.00 48.38 191 LYS A C 1
ATOM 1512 O O . LYS A 1 191 ? -9.181 -10.848 -17.241 1.00 48.38 191 LYS A O 1
ATOM 1517 N N . ARG A 1 192 ? -9.759 -12.972 -17.734 1.00 52.91 192 ARG A N 1
ATOM 1518 C CA . ARG A 1 192 ? -11.017 -12.957 -16.994 1.00 52.91 192 ARG A CA 1
ATOM 1519 C C . ARG A 1 192 ? -10.615 -12.766 -15.540 1.00 52.91 192 ARG A C 1
ATOM 1521 O O . ARG A 1 192 ? -9.688 -13.422 -15.064 1.00 52.91 192 ARG A O 1
ATOM 1528 N N . LYS A 1 193 ? -11.240 -11.799 -14.863 1.00 57.78 193 LYS A N 1
ATOM 1529 C CA . LYS A 1 193 ? -11.060 -11.661 -13.416 1.00 57.78 193 LYS A CA 1
ATOM 1530 C C . LYS A 1 193 ? -11.362 -13.037 -12.813 1.00 57.78 193 LYS A C 1
ATOM 1532 O O . LYS A 1 193 ? -12.339 -13.640 -13.256 1.00 57.78 193 LYS A O 1
ATOM 1537 N N . PRO A 1 194 ? -10.527 -13.557 -11.899 1.00 57.56 194 PRO A N 1
ATOM 1538 C CA . PRO A 1 194 ? -10.773 -14.860 -11.301 1.00 57.56 194 PRO A CA 1
ATOM 1539 C C . PRO A 1 194 ? -12.177 -14.841 -10.700 1.00 57.56 194 PRO A C 1
ATOM 1541 O O . PRO A 1 194 ? -12.439 -14.056 -9.789 1.00 57.56 194 PRO A O 1
ATOM 1544 N N . THR A 1 195 ? -13.083 -15.636 -11.270 1.00 74.94 195 THR A N 1
ATOM 1545 C CA . THR A 1 195 ? -14.445 -15.767 -10.762 1.00 74.94 195 THR A CA 1
ATOM 1546 C C . THR A 1 195 ? -14.331 -16.311 -9.346 1.00 74.94 195 THR A C 1
ATOM 1548 O O . THR A 1 195 ? -13.750 -17.374 -9.123 1.00 74.94 195 THR A O 1
ATOM 1551 N N . THR A 1 196 ? -14.788 -15.537 -8.370 1.00 82.88 196 THR A N 1
ATOM 1552 C CA . THR A 1 196 ? -14.894 -15.997 -6.990 1.00 82.88 196 THR A CA 1
ATOM 1553 C C . THR A 1 196 ? -16.018 -17.019 -6.942 1.00 82.88 196 THR A C 1
ATOM 1555 O O . THR A 1 196 ? -17.156 -16.663 -7.237 1.00 82.88 196 THR A O 1
ATOM 1558 N N . LEU A 1 197 ? -15.693 -18.268 -6.609 1.00 90.00 197 LEU A N 1
ATOM 1559 C CA . LEU A 1 197 ? -16.696 -19.306 -6.393 1.00 90.00 197 LEU A CA 1
ATOM 1560 C C . LEU A 1 197 ? -17.632 -18.884 -5.261 1.00 90.00 197 LEU A C 1
ATOM 1562 O O . LEU A 1 197 ? -17.168 -18.432 -4.206 1.00 90.00 197 LEU A O 1
ATOM 1566 N N . SER A 1 198 ? -18.930 -19.054 -5.475 1.00 93.69 198 SER A N 1
ATOM 1567 C CA . SER A 1 198 ? -19.943 -18.912 -4.433 1.00 93.69 198 SER A CA 1
ATOM 1568 C C . SER A 1 198 ? -19.717 -19.929 -3.308 1.00 93.69 198 SER A C 1
ATOM 1570 O O . SER A 1 198 ? -19.065 -20.956 -3.495 1.00 93.69 198 SER A O 1
ATOM 1572 N N . VAL A 1 199 ? -20.265 -19.651 -2.123 1.00 92.19 199 VAL A N 1
ATOM 1573 C CA . VAL A 1 199 ? -20.149 -20.552 -0.961 1.00 92.19 199 VAL A CA 1
ATOM 1574 C C . VAL A 1 199 ? -20.708 -21.944 -1.286 1.00 92.19 199 VAL A C 1
ATOM 1576 O O . VAL A 1 199 ? -20.069 -22.940 -0.963 1.00 92.19 199 VAL A O 1
ATOM 1579 N N . GLY A 1 200 ? -21.831 -22.016 -2.011 1.00 94.00 200 GLY A N 1
ATOM 1580 C CA . GLY A 1 200 ? -22.425 -23.287 -2.438 1.00 94.00 200 GLY A CA 1
ATOM 1581 C C . GLY A 1 200 ? -21.540 -24.076 -3.408 1.00 94.00 200 GLY A C 1
ATOM 1582 O O . GLY A 1 200 ? -21.388 -25.284 -3.258 1.00 94.00 200 GLY A O 1
ATOM 1583 N N . GLU A 1 201 ? -20.880 -23.413 -4.363 1.00 94.75 201 GLU A N 1
ATOM 1584 C CA . GLU A 1 201 ? -19.927 -24.087 -5.263 1.00 94.75 201 GLU A CA 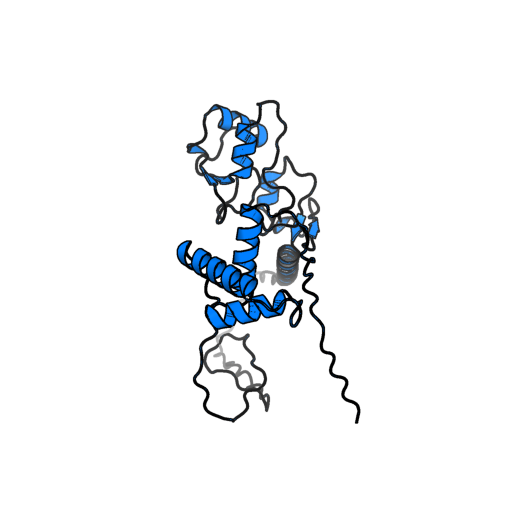1
ATOM 1585 C C . GLU A 1 201 ? -18.709 -24.631 -4.507 1.00 94.75 201 GLU A C 1
ATOM 1587 O O . GLU A 1 201 ? -18.237 -25.732 -4.794 1.00 94.75 201 GLU A O 1
ATOM 1592 N N . GLN A 1 202 ? -18.207 -23.884 -3.520 1.00 95.69 202 GLN A N 1
ATOM 1593 C CA . GLN A 1 202 ? -17.107 -24.350 -2.673 1.00 95.69 202 GLN A CA 1
ATOM 1594 C C . GLN A 1 202 ? -17.517 -25.584 -1.859 1.00 95.69 202 GLN A C 1
ATOM 1596 O O . GLN A 1 202 ? -16.750 -26.543 -1.774 1.00 95.69 202 GLN A O 1
ATOM 1601 N N . GLU A 1 203 ? -18.733 -25.590 -1.313 1.00 95.75 203 GLU A N 1
ATOM 1602 C CA . GLU A 1 203 ? -19.274 -26.717 -0.552 1.00 95.75 203 GLU A CA 1
ATOM 1603 C C . GLU A 1 203 ? -19.437 -27.978 -1.411 1.00 95.75 203 GLU A C 1
ATOM 1605 O O . GLU A 1 203 ? -19.053 -29.067 -0.981 1.00 95.75 203 GLU A O 1
ATOM 1610 N N . ILE A 1 204 ? -19.904 -27.839 -2.657 1.00 96.62 204 ILE A N 1
ATOM 1611 C CA . ILE A 1 204 ? -19.983 -28.957 -3.609 1.00 96.62 204 ILE A CA 1
ATOM 1612 C C . ILE A 1 204 ? -18.595 -29.566 -3.840 1.00 96.62 204 ILE A C 1
ATOM 1614 O O . ILE A 1 204 ? -18.437 -30.782 -3.729 1.00 96.62 204 ILE A O 1
ATOM 1618 N N . ILE A 1 205 ? -17.573 -28.741 -4.097 1.00 96.88 205 ILE A N 1
ATOM 1619 C CA . ILE A 1 205 ? -16.193 -29.219 -4.300 1.00 96.88 205 ILE A CA 1
ATOM 1620 C C . ILE A 1 205 ? -15.688 -29.972 -3.060 1.00 96.88 205 ILE A C 1
ATOM 1622 O O . ILE A 1 205 ? -15.083 -31.039 -3.190 1.00 96.88 205 ILE A O 1
ATOM 1626 N N . ILE A 1 206 ? -15.956 -29.451 -1.859 1.00 96.25 206 ILE A N 1
ATOM 1627 C CA . ILE A 1 206 ? -15.555 -30.085 -0.594 1.00 96.25 206 ILE A CA 1
ATOM 1628 C C . ILE A 1 206 ? -16.258 -31.436 -0.412 1.00 96.25 206 ILE A C 1
ATOM 1630 O O . ILE A 1 206 ? -15.613 -32.414 -0.027 1.00 96.25 206 ILE A O 1
ATOM 1634 N N . ASN A 1 207 ? -17.555 -31.519 -0.706 1.00 97.00 207 ASN A N 1
ATOM 1635 C CA . ASN A 1 207 ? -18.324 -32.757 -0.579 1.00 97.00 207 ASN A CA 1
ATOM 1636 C C . ASN A 1 207 ? -17.863 -33.820 -1.584 1.00 97.00 207 ASN A C 1
ATOM 1638 O O . ASN A 1 207 ? -17.681 -34.976 -1.200 1.00 97.00 207 ASN A O 1
ATOM 1642 N N . VAL A 1 208 ? -17.578 -33.428 -2.831 1.00 97.31 208 VAL A N 1
ATOM 1643 C CA . VAL A 1 208 ? -16.989 -34.330 -3.835 1.00 97.31 208 VAL A CA 1
ATOM 1644 C C . VAL A 1 208 ? -15.610 -34.812 -3.384 1.00 97.31 208 VAL A C 1
ATOM 1646 O O . VAL A 1 208 ? -15.328 -36.003 -3.475 1.00 97.31 208 VAL A O 1
ATOM 1649 N N . TYR A 1 209 ? -14.764 -33.931 -2.841 1.00 96.44 209 TYR A N 1
ATOM 1650 C CA . TYR A 1 209 ? -13.460 -34.333 -2.309 1.00 96.44 209 TYR A CA 1
ATOM 1651 C C . TYR A 1 209 ? -13.585 -35.343 -1.160 1.00 96.44 209 TYR A C 1
ATOM 1653 O O . TYR A 1 209 ? -12.885 -36.354 -1.164 1.00 96.44 209 TYR A O 1
ATOM 1661 N N . LYS A 1 210 ? -14.499 -35.119 -0.206 1.00 95.38 210 LYS A N 1
ATOM 1662 C CA . LYS A 1 210 ? -14.770 -36.070 0.889 1.00 95.38 210 LYS A CA 1
ATOM 1663 C C . LYS A 1 210 ? -15.251 -37.420 0.363 1.00 95.38 210 LYS A C 1
ATOM 1665 O O . LYS A 1 210 ? -14.774 -38.448 0.830 1.00 95.38 210 LYS A O 1
ATOM 1670 N N . TYR A 1 211 ? -16.158 -37.412 -0.614 1.00 96.56 211 TYR A N 1
ATOM 1671 C CA . TYR A 1 211 ? -16.633 -38.630 -1.265 1.00 96.56 211 TYR A CA 1
ATOM 1672 C C . TYR A 1 211 ? -15.477 -39.396 -1.914 1.00 96.56 211 TYR A C 1
ATOM 1674 O O . TYR A 1 211 ? -15.255 -40.557 -1.575 1.00 96.56 211 TYR A O 1
ATOM 1682 N N . VAL A 1 212 ? -14.690 -38.725 -2.766 1.00 95.81 212 VAL A N 1
ATOM 1683 C CA . VAL A 1 212 ? -13.535 -39.335 -3.439 1.00 95.81 212 VAL A CA 1
ATOM 1684 C C . VAL A 1 212 ? -12.583 -39.918 -2.409 1.00 95.81 212 VAL A C 1
ATOM 1686 O O . VAL A 1 212 ? -12.277 -41.097 -2.514 1.00 95.81 212 VAL A O 1
ATOM 1689 N N . LYS A 1 213 ? -12.207 -39.147 -1.383 1.00 94.06 213 LYS A N 1
ATOM 1690 C CA . LYS A 1 213 ? -11.305 -39.587 -0.314 1.00 94.06 213 LYS A CA 1
ATOM 1691 C C . LYS A 1 213 ? -11.811 -40.836 0.415 1.00 94.06 213 LYS A C 1
ATOM 1693 O O . LYS A 1 213 ? -11.034 -41.751 0.639 1.00 94.06 213 LYS A O 1
ATOM 1698 N N . ASN A 1 214 ? -13.100 -40.898 0.749 1.00 94.50 214 ASN A N 1
ATOM 1699 C CA . ASN A 1 214 ? -13.680 -42.050 1.450 1.00 94.50 214 ASN A CA 1
ATOM 1700 C C . ASN A 1 214 ? -13.762 -43.308 0.574 1.00 94.50 214 ASN A C 1
ATOM 1702 O O . ASN A 1 214 ? -13.765 -44.419 1.093 1.00 94.50 214 ASN A O 1
ATOM 1706 N N . THR A 1 215 ? -13.861 -43.134 -0.743 1.00 94.69 215 THR A N 1
ATOM 1707 C CA . THR A 1 215 ? -13.895 -44.234 -1.722 1.00 94.69 215 THR A CA 1
ATOM 1708 C C . THR A 1 215 ? -12.533 -44.513 -2.360 1.00 94.69 215 THR A C 1
ATOM 1710 O O . THR A 1 215 ? -12.445 -45.313 -3.289 1.00 94.69 215 THR A O 1
ATOM 1713 N N . TRP A 1 216 ? -11.474 -43.832 -1.910 1.00 93.12 216 TRP A N 1
ATOM 1714 C CA . TRP A 1 216 ? -10.168 -43.890 -2.548 1.00 93.12 216 TRP A CA 1
ATOM 1715 C C . TRP A 1 216 ? -9.405 -45.141 -2.098 1.00 93.12 216 TRP A C 1
ATOM 1717 O O . TRP A 1 216 ? -9.201 -45.314 -0.896 1.00 93.12 216 TRP A O 1
ATOM 1727 N N . PRO A 1 217 ? -8.950 -46.006 -3.021 1.00 90.88 217 PRO A N 1
ATOM 1728 C CA . PRO A 1 217 ? -8.116 -47.147 -2.662 1.00 90.88 217 PRO A CA 1
ATOM 1729 C C . PRO A 1 217 ? -6.702 -46.653 -2.316 1.00 90.88 217 PRO A C 1
ATOM 1731 O O . PRO A 1 217 ? -5.866 -46.428 -3.198 1.00 90.88 217 PRO A O 1
ATOM 1734 N N . GLU A 1 218 ? -6.461 -46.407 -1.023 1.00 88.38 218 GLU 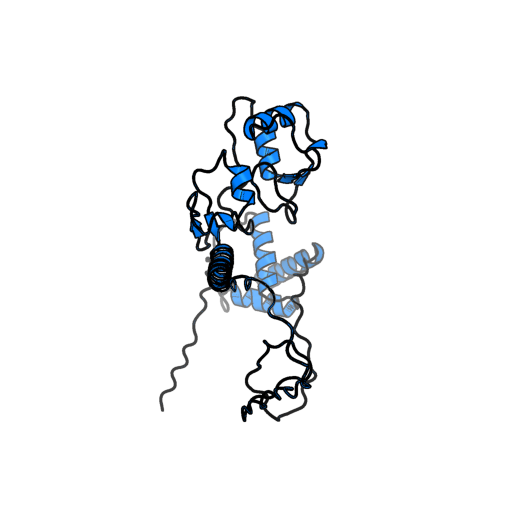A N 1
ATOM 1735 C CA . GLU A 1 218 ? -5.185 -45.887 -0.499 1.00 88.38 218 GLU A CA 1
ATOM 1736 C C . GLU A 1 218 ? -4.000 -46.822 -0.791 1.00 88.38 218 GLU A C 1
ATOM 1738 O O . GLU A 1 218 ? -2.872 -46.358 -0.957 1.00 88.38 218 GLU A O 1
ATOM 1743 N N . ASP A 1 219 ? -4.265 -48.121 -0.917 1.00 86.56 219 ASP A N 1
ATOM 1744 C CA . ASP A 1 219 ? -3.306 -49.167 -1.270 1.00 86.56 219 ASP A CA 1
ATOM 1745 C C . ASP A 1 219 ? -2.818 -49.071 -2.725 1.00 86.56 219 ASP A C 1
ATOM 1747 O O . ASP A 1 219 ? -1.659 -49.372 -3.011 1.00 86.56 219 ASP A O 1
ATOM 1751 N N . VAL A 1 220 ? -3.673 -48.607 -3.643 1.00 83.00 220 VAL A N 1
ATOM 1752 C CA . VAL A 1 220 ? -3.357 -48.521 -5.080 1.00 83.00 220 VAL A CA 1
ATOM 1753 C C . VAL A 1 220 ? -2.845 -47.133 -5.477 1.00 83.00 220 VAL A C 1
ATOM 1755 O O . VAL A 1 220 ? -1.995 -47.003 -6.365 1.00 83.00 220 VAL A O 1
ATOM 1758 N N . TYR A 1 221 ? -3.337 -46.070 -4.836 1.00 79.25 221 TYR A N 1
ATOM 1759 C CA . TYR A 1 221 ? -3.008 -44.696 -5.217 1.00 79.25 221 TYR A CA 1
ATOM 1760 C C . TYR A 1 221 ? -2.665 -43.820 -4.004 1.00 79.25 221 TYR A C 1
ATOM 1762 O O . TYR A 1 221 ? -3.495 -43.033 -3.554 1.00 79.25 221 TYR A O 1
ATOM 1770 N N . PRO A 1 222 ? -1.410 -43.823 -3.534 1.00 77.56 222 PRO A N 1
ATOM 1771 C CA . PRO A 1 222 ? -1.030 -43.083 -2.327 1.00 77.56 222 PRO A CA 1
ATOM 1772 C C . PRO A 1 222 ? -0.996 -41.552 -2.505 1.00 77.56 222 PRO A C 1
ATOM 1774 O O . PRO A 1 222 ? -0.848 -40.808 -1.539 1.00 77.56 222 PRO A O 1
ATOM 1777 N N . SER A 1 223 ? -1.092 -41.041 -3.737 1.00 86.31 223 SER A N 1
ATOM 1778 C CA . SER A 1 223 ? -0.892 -39.616 -4.013 1.00 86.31 223 SER A CA 1
ATOM 1779 C C . SER A 1 223 ? -2.181 -38.797 -3.929 1.00 86.31 223 SER A C 1
ATOM 1781 O O . SER A 1 223 ? -3.130 -39.015 -4.685 1.00 86.31 223 SER A O 1
ATOM 1783 N N . ASN A 1 224 ? -2.141 -37.740 -3.111 1.00 86.69 224 ASN A N 1
ATOM 1784 C CA . ASN A 1 224 ? -3.166 -36.691 -3.062 1.00 86.69 224 ASN A CA 1
ATOM 1785 C C . ASN A 1 224 ? -3.401 -36.012 -4.420 1.00 86.69 224 ASN A C 1
ATOM 1787 O O . ASN A 1 224 ? -4.497 -35.515 -4.673 1.00 86.69 224 ASN A O 1
ATOM 1791 N N . ILE A 1 225 ? -2.397 -36.006 -5.305 1.00 92.00 225 ILE A N 1
ATOM 1792 C CA . ILE A 1 225 ? -2.513 -35.399 -6.634 1.00 92.00 225 ILE A CA 1
ATOM 1793 C C . ILE A 1 225 ? -3.583 -36.138 -7.436 1.00 92.00 225 ILE A C 1
ATOM 1795 O O . ILE A 1 225 ? -4.510 -35.499 -7.921 1.00 92.00 225 ILE A O 1
ATOM 1799 N N . LYS A 1 226 ? -3.526 -37.476 -7.487 1.00 92.75 226 LYS A N 1
ATOM 1800 C CA . LYS A 1 226 ? -4.494 -38.299 -8.231 1.00 92.75 226 LYS A CA 1
ATOM 1801 C C . LYS A 1 226 ? -5.921 -38.158 -7.687 1.00 92.75 226 LYS A C 1
ATOM 1803 O O . LYS A 1 226 ? -6.867 -38.130 -8.470 1.00 92.75 226 LYS A O 1
ATOM 1808 N N . MET A 1 227 ? -6.082 -37.971 -6.373 1.00 93.62 227 MET A N 1
ATOM 1809 C CA . MET A 1 227 ? -7.388 -37.627 -5.793 1.00 93.62 227 MET A CA 1
ATOM 1810 C C . MET A 1 227 ? -7.909 -36.291 -6.327 1.00 93.62 227 MET A C 1
ATOM 1812 O O . MET A 1 227 ? -9.058 -36.207 -6.754 1.00 93.62 227 MET A O 1
ATOM 1816 N N . VAL A 1 228 ? -7.073 -35.248 -6.351 1.00 95.81 228 VAL A N 1
ATOM 1817 C CA . VAL A 1 228 ? -7.462 -33.934 -6.891 1.00 95.81 228 VAL A CA 1
ATOM 1818 C C . VAL A 1 228 ? -7.777 -34.013 -8.385 1.00 95.81 228 VAL A C 1
ATOM 1820 O O . VAL A 1 228 ? -8.705 -33.346 -8.841 1.00 95.81 228 VAL A O 1
ATOM 1823 N N . GLU A 1 229 ? -7.067 -34.844 -9.148 1.00 95.62 229 GLU A N 1
ATOM 1824 C CA . GLU A 1 229 ? -7.402 -35.109 -10.552 1.00 95.62 229 GLU A CA 1
ATOM 1825 C C . GLU A 1 229 ? -8.790 -35.725 -10.690 1.00 95.62 229 GLU A C 1
ATOM 1827 O O . GLU A 1 229 ? -9.587 -35.233 -11.488 1.00 95.62 229 GLU A O 1
ATOM 1832 N N . LYS A 1 230 ? -9.120 -36.720 -9.859 1.00 95.88 230 LYS A N 1
ATOM 1833 C CA . LYS A 1 230 ? -10.443 -37.345 -9.902 1.00 95.88 230 LYS A CA 1
ATOM 1834 C C . LYS A 1 230 ? -11.558 -36.383 -9.493 1.00 95.88 230 LYS A C 1
ATOM 1836 O O . LYS A 1 230 ? -12.613 -36.354 -10.119 1.00 95.88 230 LYS A O 1
ATOM 1841 N N . VAL A 1 231 ? -11.317 -35.542 -8.488 1.00 97.00 231 VAL A N 1
ATOM 1842 C CA . VAL A 1 231 ? -12.256 -34.479 -8.090 1.00 97.00 231 VAL A CA 1
ATOM 1843 C C . VAL A 1 231 ? -12.432 -33.458 -9.214 1.00 97.00 231 VAL A C 1
ATOM 1845 O O . VAL A 1 231 ? -13.549 -32.999 -9.450 1.00 97.00 231 VAL A O 1
ATOM 1848 N N . SER A 1 232 ? -11.357 -33.120 -9.927 1.00 96.88 232 SER A N 1
ATOM 1849 C CA . SER A 1 232 ? -11.395 -32.225 -11.089 1.00 96.88 232 SER A CA 1
ATOM 1850 C C . SER A 1 232 ? -12.249 -32.797 -12.217 1.00 96.88 232 SER A C 1
ATOM 1852 O O . SER A 1 232 ? -13.084 -32.081 -12.763 1.00 96.88 232 SER A O 1
ATOM 1854 N N . GLU A 1 233 ? -12.100 -34.091 -12.497 1.00 96.31 233 GLU A N 1
ATOM 1855 C CA . GLU A 1 233 ? -12.904 -34.822 -13.479 1.00 96.31 233 GLU A CA 1
ATOM 1856 C C . GLU A 1 233 ? -14.398 -34.834 -13.106 1.00 96.31 233 GLU A C 1
ATOM 1858 O O . GLU A 1 233 ? -15.235 -34.513 -13.943 1.00 96.31 233 GLU A O 1
ATOM 1863 N N . ILE A 1 234 ? -14.738 -35.136 -11.845 1.00 95.88 234 ILE A N 1
ATOM 1864 C CA . ILE A 1 234 ? -16.138 -35.235 -11.386 1.00 95.88 234 ILE A CA 1
ATOM 1865 C C . ILE A 1 234 ? -16.820 -33.863 -11.326 1.00 95.88 234 ILE A C 1
ATOM 1867 O O . ILE A 1 234 ? -17.977 -33.723 -11.714 1.00 95.88 234 ILE A O 1
ATOM 1871 N N . SER A 1 235 ? -16.128 -32.848 -10.804 1.00 95.19 235 SER A N 1
ATOM 1872 C CA . SER A 1 235 ? -16.719 -31.520 -10.583 1.00 95.19 235 SER A CA 1
ATOM 1873 C C . SER A 1 235 ? -16.684 -30.611 -11.815 1.00 95.19 235 SER A C 1
ATOM 1875 O O . SER A 1 235 ? -17.349 -29.578 -11.822 1.00 95.19 235 SER A O 1
ATOM 1877 N N . GLY A 1 236 ? -15.880 -30.939 -12.834 1.00 94.31 236 GLY A N 1
ATOM 1878 C CA . GLY A 1 236 ? -15.621 -30.056 -13.977 1.00 94.31 236 GLY A CA 1
ATOM 1879 C C . GLY A 1 236 ? -14.826 -28.794 -13.614 1.00 94.31 236 GLY A C 1
ATOM 1880 O O . GLY A 1 236 ? -14.721 -27.862 -14.414 1.00 94.31 236 GLY A O 1
ATOM 1881 N N . VAL A 1 237 ? -14.262 -28.737 -12.404 1.00 95.31 237 VAL A N 1
ATOM 1882 C CA . VAL A 1 237 ? -13.497 -27.595 -11.899 1.00 95.31 237 VAL A CA 1
ATOM 1883 C C . VAL A 1 237 ? -12.006 -27.849 -12.090 1.00 95.31 237 VAL A C 1
ATOM 1885 O O . VAL A 1 237 ? -11.503 -28.942 -11.849 1.00 95.31 237 VAL A O 1
ATOM 1888 N N . SER A 1 238 ? -11.257 -26.820 -12.489 1.00 95.75 238 SER A N 1
ATOM 1889 C CA . SER A 1 238 ? -9.802 -26.911 -12.659 1.00 95.75 238 SER A CA 1
ATOM 1890 C C . SER A 1 238 ? -9.080 -27.282 -11.354 1.00 95.75 238 SER A C 1
ATOM 1892 O O . SER A 1 238 ? -9.374 -26.695 -10.307 1.00 95.75 238 SER A O 1
ATOM 1894 N N . LYS A 1 239 ? -8.046 -28.131 -11.439 1.00 95.31 239 LYS A N 1
ATOM 1895 C CA . LYS A 1 239 ? -7.203 -28.570 -10.304 1.00 95.31 239 LYS A CA 1
ATOM 1896 C C . LYS A 1 239 ? -6.731 -27.416 -9.400 1.00 95.31 239 LYS A C 1
ATOM 1898 O O . LYS A 1 239 ? -6.818 -27.508 -8.181 1.00 95.31 239 LYS A O 1
ATOM 1903 N N . SER A 1 240 ? -6.286 -26.298 -9.981 1.00 93.62 240 SER A N 1
ATOM 1904 C CA . SER A 1 240 ? -5.811 -25.114 -9.240 1.00 93.62 240 SER A CA 1
ATOM 1905 C C . SER A 1 240 ? -6.887 -24.479 -8.350 1.00 93.62 240 SER A C 1
ATOM 1907 O O . SER A 1 240 ? -6.605 -24.046 -7.233 1.00 93.62 240 SER A O 1
ATOM 1909 N N . THR A 1 241 ? -8.131 -24.448 -8.820 1.00 94.44 241 THR A N 1
ATOM 1910 C CA . THR A 1 241 ? -9.281 -23.954 -8.056 1.00 94.44 241 THR A CA 1
ATOM 1911 C C . THR A 1 241 ? -9.627 -24.906 -6.915 1.00 94.44 241 THR A C 1
ATOM 1913 O O . THR A 1 241 ? -9.857 -24.442 -5.802 1.00 94.44 241 THR A O 1
ATOM 1916 N N . ILE A 1 242 ? -9.569 -26.221 -7.150 1.00 95.88 242 ILE A N 1
ATOM 1917 C CA . ILE A 1 242 ? -9.776 -27.230 -6.100 1.00 95.88 242 ILE A CA 1
ATOM 1918 C C . ILE A 1 242 ? -8.735 -27.065 -4.987 1.00 95.88 242 ILE A C 1
ATOM 1920 O O . ILE A 1 242 ? -9.113 -26.962 -3.824 1.00 95.88 242 ILE A O 1
ATOM 1924 N N . TYR A 1 243 ? -7.447 -26.923 -5.323 1.00 95.19 243 TYR A N 1
ATOM 1925 C CA . TYR A 1 243 ? -6.397 -26.667 -4.326 1.00 95.19 243 TYR A CA 1
ATOM 1926 C C . TYR A 1 243 ? -6.663 -25.415 -3.484 1.00 95.19 243 TYR A C 1
ATOM 1928 O O . TYR A 1 243 ? -6.487 -25.437 -2.267 1.00 95.19 243 TYR A O 1
ATOM 1936 N N . ARG A 1 244 ? -7.117 -24.324 -4.113 1.00 93.88 244 ARG A N 1
ATOM 1937 C CA . ARG A 1 244 ? -7.462 -23.093 -3.389 1.00 93.88 244 ARG A CA 1
ATOM 1938 C C . ARG A 1 244 ? -8.604 -23.317 -2.400 1.00 93.88 244 ARG A C 1
ATOM 1940 O O . ARG A 1 244 ? -8.492 -22.870 -1.263 1.00 93.88 244 ARG A O 1
ATOM 1947 N N . VAL A 1 245 ? -9.669 -24.005 -2.816 1.00 94.94 245 VAL A N 1
ATOM 1948 C CA . VAL A 1 245 ? -10.818 -24.309 -1.946 1.00 94.94 245 VAL A CA 1
ATOM 1949 C C . VAL A 1 245 ? -10.400 -25.217 -0.789 1.00 94.94 245 VAL A C 1
ATOM 1951 O O . VAL A 1 245 ? -10.725 -24.930 0.361 1.00 94.94 245 VAL A O 1
ATOM 1954 N N . LEU A 1 246 ? -9.623 -26.268 -1.065 1.00 94.56 246 LEU A N 1
ATOM 1955 C CA . LEU A 1 246 ? -9.162 -27.204 -0.037 1.00 94.56 246 LEU A CA 1
ATOM 1956 C C . LEU A 1 246 ? -8.216 -26.549 0.979 1.00 94.56 246 LEU A C 1
ATOM 1958 O O . LEU A 1 246 ? -8.319 -26.854 2.165 1.00 94.56 246 LEU A O 1
ATOM 1962 N N . ASN A 1 247 ? -7.351 -25.621 0.555 1.00 93.12 247 ASN A N 1
ATOM 1963 C CA . ASN A 1 247 ? -6.508 -24.860 1.484 1.00 93.12 247 ASN A CA 1
ATOM 1964 C C . ASN A 1 247 ? -7.352 -24.005 2.438 1.00 93.12 247 ASN A C 1
ATOM 1966 O O . ASN A 1 247 ? -7.172 -24.098 3.648 1.00 93.12 247 ASN A O 1
ATOM 1970 N N . VAL A 1 248 ? -8.324 -23.247 1.916 1.00 92.00 248 VAL A N 1
ATOM 1971 C CA . VAL A 1 248 ? -9.230 -22.434 2.752 1.00 92.00 248 VAL A CA 1
ATOM 1972 C C . VAL A 1 248 ? -10.023 -23.316 3.724 1.00 92.00 248 VAL A C 1
ATOM 1974 O O . VAL A 1 248 ? -10.174 -22.978 4.901 1.00 92.00 248 VAL A O 1
ATOM 1977 N N . TYR A 1 249 ? -10.498 -24.474 3.253 1.00 91.06 249 TYR A N 1
ATOM 1978 C CA . TYR A 1 249 ? -11.214 -25.440 4.083 1.00 91.06 249 TYR A CA 1
ATOM 1979 C C . TYR A 1 249 ? -10.344 -25.979 5.226 1.00 91.06 249 TYR A C 1
ATOM 1981 O O . TYR A 1 249 ? -10.795 -26.001 6.376 1.00 91.06 249 TYR A O 1
ATOM 1989 N N . ARG A 1 250 ? -9.097 -26.364 4.925 1.00 87.94 250 ARG A N 1
ATOM 1990 C CA . ARG A 1 250 ? -8.118 -26.860 5.903 1.00 87.94 250 ARG A CA 1
ATOM 1991 C C . ARG A 1 250 ? -7.832 -25.823 6.985 1.00 87.94 250 ARG A C 1
ATOM 1993 O O . ARG A 1 250 ? -7.906 -26.158 8.167 1.00 87.94 250 ARG A O 1
ATOM 2000 N N . ASP A 1 251 ? -7.574 -24.582 6.582 1.00 86.81 251 ASP A N 1
ATOM 2001 C CA . ASP A 1 251 ? -7.257 -23.485 7.501 1.00 86.81 251 ASP A CA 1
ATOM 2002 C C . ASP A 1 251 ? -8.434 -23.193 8.449 1.00 86.81 251 ASP A C 1
ATOM 2004 O O . ASP A 1 251 ? -8.238 -22.910 9.632 1.00 86.81 251 ASP A O 1
ATOM 2008 N N . SER A 1 252 ? -9.667 -23.346 7.956 1.00 85.19 252 SER A N 1
ATOM 2009 C CA . SER A 1 252 ? -10.887 -23.105 8.737 1.00 85.19 252 SER A CA 1
ATOM 2010 C C . SER A 1 252 ? -11.218 -24.223 9.735 1.00 85.19 252 SER A C 1
ATOM 2012 O O . SER A 1 252 ? -11.871 -23.958 10.741 1.00 85.19 252 SER A O 1
ATOM 2014 N N . HIS A 1 253 ? -10.783 -25.465 9.485 1.00 79.00 253 HIS A N 1
ATOM 2015 C CA . HIS A 1 253 ? -11.186 -26.638 10.280 1.00 79.00 253 HIS A CA 1
ATOM 2016 C C . HIS A 1 253 ? -10.077 -27.217 11.170 1.00 79.00 253 HIS A C 1
ATOM 2018 O O . HIS A 1 253 ? -10.328 -28.219 11.836 1.00 79.00 253 HIS A O 1
ATOM 2024 N N . LYS A 1 254 ? -8.873 -26.613 11.202 1.00 58.12 254 LYS A N 1
ATOM 2025 C CA . LYS A 1 254 ? -7.729 -27.025 12.050 1.00 58.12 254 LYS A CA 1
ATOM 2026 C C . LYS A 1 254 ? -7.574 -28.552 12.162 1.00 58.12 254 LYS A C 1
ATOM 2028 O O . LYS A 1 254 ? -7.446 -29.096 13.258 1.00 58.12 254 LYS A O 1
ATOM 2033 N N . ILE A 1 255 ? -7.624 -29.259 11.032 1.00 55.56 255 ILE A N 1
ATOM 2034 C CA . ILE A 1 255 ? -7.434 -30.713 11.032 1.00 55.56 255 ILE A CA 1
ATOM 2035 C C . ILE A 1 255 ? -5.982 -30.973 11.473 1.00 55.56 255 ILE A C 1
ATOM 2037 O O . ILE A 1 255 ? -5.077 -30.422 10.843 1.00 55.56 255 ILE A O 1
ATOM 2041 N N . PRO A 1 256 ? -5.735 -31.749 12.547 1.00 46.44 256 PRO A N 1
ATOM 2042 C CA . PRO A 1 256 ? -4.387 -31.982 13.051 1.00 46.44 256 PRO A CA 1
ATOM 2043 C C . PRO A 1 256 ? -3.512 -32.602 11.955 1.00 46.44 256 PRO A C 1
ATOM 2045 O O . PRO A 1 256 ? -3.894 -33.591 11.334 1.00 46.44 256 PRO A O 1
ATOM 2048 N N . GLU A 1 257 ? -2.339 -32.001 11.738 1.00 50.00 257 GLU A N 1
ATOM 2049 C CA . GLU A 1 257 ? -1.370 -32.194 10.639 1.00 50.00 257 GLU A CA 1
ATOM 2050 C C . GLU A 1 257 ? -0.792 -33.611 10.454 1.00 50.00 257 GLU A C 1
ATOM 2052 O O . GLU A 1 257 ? 0.197 -33.797 9.743 1.00 50.00 257 GLU A O 1
ATOM 2057 N N . LYS A 1 258 ? -1.367 -34.652 11.055 1.00 42.47 258 LYS A N 1
ATOM 2058 C CA . LYS A 1 258 ? -0.854 -36.010 10.875 1.00 42.47 258 LYS A CA 1
ATOM 2059 C C . LYS A 1 258 ? -1.285 -36.570 9.518 1.00 42.47 258 LYS A C 1
ATOM 2061 O O . LYS A 1 258 ? -2.270 -37.293 9.423 1.00 42.47 258 LYS A O 1
ATOM 2066 N N . GLY A 1 259 ? -0.509 -36.236 8.481 1.00 51.12 259 GLY A N 1
ATOM 2067 C CA . GLY A 1 259 ? -0.404 -37.060 7.274 1.00 51.12 259 GLY A CA 1
ATOM 2068 C C . GLY A 1 259 ? -0.320 -36.369 5.910 1.00 51.12 259 GLY A C 1
ATOM 2069 O O . GL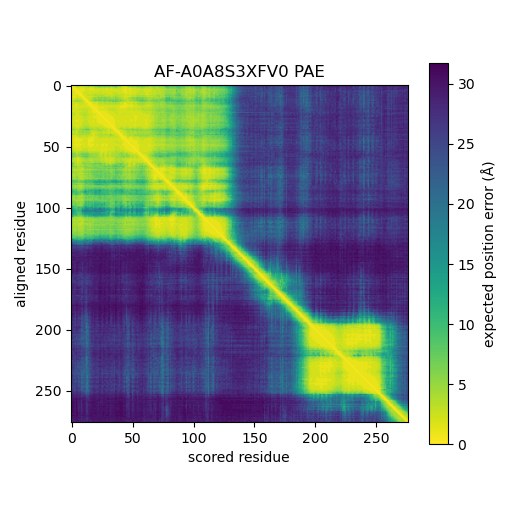Y A 1 259 ? -0.556 -37.055 4.922 1.00 51.12 259 GLY A O 1
ATOM 2070 N N . ILE A 1 260 ? -0.026 -35.065 5.778 1.00 45.22 260 ILE A N 1
ATOM 2071 C CA . ILE A 1 260 ? 0.011 -34.436 4.439 1.00 45.22 260 ILE A CA 1
ATOM 2072 C C . ILE A 1 260 ? 1.275 -33.595 4.225 1.00 45.22 260 ILE A C 1
ATOM 2074 O O . ILE A 1 260 ? 1.472 -32.552 4.838 1.00 45.22 260 ILE A O 1
ATOM 2078 N N . ILE A 1 261 ? 2.108 -34.095 3.311 1.00 46.53 261 ILE A N 1
ATOM 2079 C CA . ILE A 1 261 ? 3.385 -33.555 2.836 1.00 46.53 261 ILE A CA 1
ATOM 2080 C C . ILE A 1 261 ? 3.193 -32.178 2.177 1.00 46.53 261 ILE A C 1
ATOM 2082 O O . ILE A 1 261 ? 2.272 -31.975 1.383 1.00 46.53 261 ILE A O 1
ATOM 2086 N N . ASN A 1 262 ? 4.111 -31.254 2.480 1.00 41.22 262 ASN A N 1
ATOM 2087 C CA . ASN A 1 262 ? 4.278 -29.970 1.801 1.00 41.22 262 ASN A CA 1
ATOM 2088 C C . ASN A 1 262 ? 4.529 -30.181 0.302 1.00 41.22 262 ASN A C 1
ATOM 2090 O O . ASN A 1 262 ? 5.591 -30.653 -0.097 1.00 41.22 262 ASN A O 1
ATOM 2094 N N . ILE A 1 263 ? 3.572 -29.788 -0.536 1.00 45.47 263 ILE A N 1
ATOM 2095 C CA . ILE A 1 263 ? 3.775 -29.722 -1.984 1.00 45.47 263 ILE A CA 1
ATOM 2096 C C . ILE A 1 263 ? 4.492 -28.400 -2.276 1.00 45.47 263 ILE A C 1
ATOM 2098 O O . ILE A 1 263 ? 3.856 -27.366 -2.485 1.00 45.47 263 ILE A O 1
ATOM 2102 N N . HIS A 1 264 ? 5.825 -28.428 -2.274 1.00 38.81 264 HIS A N 1
ATOM 2103 C CA . HIS A 1 264 ? 6.591 -27.457 -3.045 1.00 38.81 264 HIS A CA 1
ATOM 2104 C C . HIS A 1 264 ? 6.303 -27.732 -4.522 1.00 38.81 264 HIS A C 1
ATOM 2106 O O . HIS A 1 264 ? 6.577 -28.814 -5.030 1.00 38.81 264 HIS A O 1
ATOM 2112 N N . THR A 1 265 ? 5.718 -26.758 -5.212 1.00 40.69 265 THR A N 1
ATOM 2113 C CA . THR A 1 265 ? 5.643 -26.746 -6.673 1.00 40.69 265 THR A CA 1
ATOM 2114 C C . THR A 1 265 ? 7.053 -26.552 -7.228 1.00 40.69 265 THR A C 1
ATOM 2116 O O . THR A 1 265 ? 7.476 -25.417 -7.447 1.00 40.69 265 THR A O 1
ATOM 2119 N N . SER A 1 266 ? 7.798 -27.641 -7.403 1.00 36.47 266 SER A N 1
ATOM 2120 C CA . SER A 1 266 ? 8.973 -27.676 -8.269 1.00 36.47 266 SER A CA 1
ATOM 2121 C C . SER A 1 266 ? 8.486 -27.724 -9.714 1.00 36.47 266 SER A C 1
ATOM 2123 O O . SER A 1 266 ? 7.840 -28.679 -10.139 1.00 36.47 266 SER A O 1
ATOM 2125 N N . SER A 1 267 ? 8.739 -26.650 -10.453 1.00 40.38 267 SER A N 1
ATOM 2126 C CA . SER A 1 267 ? 8.744 -26.666 -11.910 1.00 40.38 267 SER A CA 1
ATOM 2127 C C . SER A 1 267 ? 9.911 -27.545 -12.358 1.00 40.38 267 SER A C 1
ATOM 2129 O O . SER A 1 267 ? 11.060 -27.133 -12.222 1.00 40.38 267 SER A O 1
ATOM 2131 N N . GLU A 1 268 ? 9.628 -28.760 -12.820 1.00 39.53 268 GLU A N 1
ATOM 2132 C CA . GLU A 1 268 ? 10.610 -29.567 -13.542 1.00 39.53 268 GLU A CA 1
ATOM 2133 C C . GLU A 1 268 ? 10.751 -29.010 -14.960 1.00 39.53 268 GLU A C 1
ATOM 2135 O O . GLU A 1 268 ? 9.791 -28.964 -15.732 1.00 39.53 268 GLU A O 1
ATOM 2140 N N . ASP A 1 269 ? 11.963 -28.539 -15.247 1.00 39.91 269 ASP A N 1
ATOM 2141 C CA . ASP A 1 269 ? 12.472 -28.243 -16.576 1.00 39.91 269 ASP A CA 1
ATOM 2142 C C . ASP A 1 269 ? 12.572 -29.551 -17.372 1.00 39.91 269 ASP A C 1
ATOM 2144 O O . ASP A 1 269 ? 13.361 -30.437 -17.046 1.00 39.91 269 ASP A O 1
ATOM 2148 N N . THR A 1 270 ? 11.791 -29.674 -18.442 1.00 39.22 270 THR A N 1
ATOM 2149 C CA . THR A 1 270 ? 12.052 -30.649 -19.503 1.00 39.22 270 THR A CA 1
ATOM 2150 C C . THR A 1 270 ? 13.119 -30.072 -20.428 1.00 39.22 270 THR A C 1
ATOM 2152 O O . THR A 1 270 ? 12.819 -29.279 -21.323 1.00 39.22 270 THR A O 1
ATOM 2155 N N . SER A 1 271 ? 14.375 -30.435 -20.175 1.00 40.75 271 SER A N 1
ATOM 2156 C CA . SER A 1 271 ? 15.452 -30.370 -21.159 1.00 40.75 271 SER A CA 1
ATOM 2157 C C . SER A 1 271 ? 15.342 -31.591 -22.072 1.00 40.75 271 SER A C 1
ATOM 2159 O O . SER A 1 271 ? 15.711 -32.692 -21.665 1.00 40.75 271 SER A O 1
ATOM 2161 N N . ASP A 1 272 ? 14.825 -31.395 -23.282 1.00 44.56 272 ASP A N 1
ATOM 2162 C CA . ASP A 1 272 ? 14.955 -32.380 -24.353 1.00 44.56 272 ASP A CA 1
ATOM 2163 C C . ASP A 1 272 ? 16.370 -32.282 -24.935 1.00 44.56 272 ASP A C 1
ATOM 2165 O O . ASP A 1 272 ? 16.759 -31.287 -25.553 1.00 44.56 272 ASP A O 1
ATOM 2169 N N . ASP A 1 273 ? 17.138 -33.329 -24.658 1.00 48.84 273 ASP A N 1
ATOM 2170 C CA . ASP A 1 273 ? 18.415 -33.672 -25.265 1.00 48.84 273 ASP A CA 1
ATOM 2171 C C . ASP A 1 273 ? 18.120 -34.383 -26.596 1.00 48.84 273 ASP A C 1
ATOM 2173 O O . ASP A 1 273 ? 17.548 -35.473 -26.613 1.00 48.84 273 ASP A O 1
ATOM 2177 N N . CYS A 1 274 ? 18.455 -33.745 -27.718 1.00 45.78 274 CYS A N 1
ATOM 2178 C CA . CYS A 1 274 ? 18.447 -34.375 -29.037 1.00 45.78 274 CYS A CA 1
ATOM 2179 C C . CYS A 1 274 ? 19.895 -34.650 -29.438 1.00 45.78 274 CYS A C 1
ATOM 2181 O O . CYS A 1 274 ? 20.609 -33.746 -29.880 1.00 45.78 274 CYS A O 1
ATOM 2183 N N . THR A 1 275 ? 20.303 -35.908 -29.298 1.00 54.19 275 THR A N 1
ATOM 2184 C CA . THR A 1 275 ? 21.457 -36.483 -29.989 1.00 54.19 275 THR A CA 1
ATOM 2185 C C . THR A 1 275 ? 20.986 -37.374 -31.141 1.00 54.19 275 THR A C 1
ATOM 2187 O O . THR A 1 275 ? 20.017 -38.114 -30.989 1.00 54.19 275 THR A O 1
ATOM 2190 N N . GLU A 1 276 ? 21.745 -37.273 -32.241 1.00 44.38 276 GLU A N 1
ATOM 2191 C CA . GLU A 1 276 ? 21.654 -37.908 -33.578 1.00 44.38 276 GLU A CA 1
ATOM 2192 C C . GLU A 1 276 ? 20.852 -37.178 -34.668 1.00 44.38 276 GLU A C 1
ATOM 2194 O O . GLU A 1 276 ? 19.603 -37.148 -34.645 1.00 44.38 276 GLU A O 1
#

Nearest PDB structures (foldseek):
  2rn7-assembly1_A  TM=5.964E-01  e=8.257E-01  Shigella flexneri

Radius of gyration: 30.11 Å; Cα contacts (8 Å, |Δi|>4): 231; chains: 1; bounding box: 44×88×75 Å

pLDDT: mean 75.91, std 19.34, range [36.47, 97.31]

Foldseek 3Di:
DAAALAARARCPPADKDFQLPDDPQLVLLVCLQQVHPDDPRRHIHGPLLVVVSVVDDSPRHRDDSDDQAALQHRHHNVVFDKDKDDDPDLLVVVNVVCVSNVRYDPIHIHGPVRVVVSVVVSVVVVVVVVVPDDDDPDDDPDDDDDDDPDPPPPPPDDDPQWDDDPDDPPPDTDHDPDPDDDDPPPDDPDPPDPPDDDPVLLVVLVVLLVVLVVVPPCVVDVDPLVSLVVSCVVSVNDSVVSVVSVVVVCVVPVDPPPDDDDDDPDDDDPDDDDDD

Sequence (276 aa):
MLRCLNCGLRVQRIQRHVVTTLPQELLIILSIWLRIDNLPMEDLLCHGCYVLIQNADVNTPRTLGHTNVCAGCGCSLKETRLHFLEENGPLYEYFPWIRSIQNGRDSYAVCHNCWRRASRQAAQDSQYEMAIPQLPSEPAPAPAYLPDQRSIESAPIYFPRYKRAASTSQHCIYTDCGPSFGAPLTSPVKKRKPTTLSVGEQEIIINVYKYVKNTWPEDVYPSNIKMVEKVSEISGVSKSTIYRVLNVYRDSHKIPEKGIINIHTSSEDTSDDCTE

Secondary structure (DSSP, 8-state):
--BBTTT--B-TTS-EEEGGGS-HHHHHHHHHHHT-SS--TT-EEEHHHHHHHHT--TTSPP--S--SB-TTT--B-TTS-EEEEPTT-TTTTT-HHHHTT-SS-S-EEEEHHHHHHHHHHHHHHHHHHTT-PPPPSS-PPPPPPPP------------TT----TTS-TT---S---S---------------PPPPHHHHHHHHHHHHHHHHT--TTT---HHHHHHHHHHHH---HHHHHHHHHHHHHHHT---TT-----------------